Protein AF-A0A970KLW6-F1 (afdb_monomer)

Structure (mmCIF, N/CA/C/O backbone):
data_AF-A0A970KLW6-F1
#
_entry.id   AF-A0A970KLW6-F1
#
loop_
_atom_site.group_PDB
_atom_site.id
_atom_site.type_symbol
_atom_site.label_atom_id
_atom_site.label_alt_id
_atom_site.label_comp_id
_atom_site.label_asym_id
_atom_site.label_entity_id
_atom_site.label_seq_id
_atom_site.pdbx_PDB_ins_code
_atom_site.Cartn_x
_atom_site.Cartn_y
_atom_site.Cartn_z
_atom_site.occupancy
_atom_site.B_iso_or_equiv
_atom_site.auth_seq_id
_atom_site.auth_comp_id
_atom_site.auth_asym_id
_atom_site.auth_atom_id
_atom_site.pdbx_PDB_model_num
ATOM 1 N N . MET A 1 1 ? 11.068 26.948 38.729 1.00 39.12 1 MET A N 1
ATOM 2 C CA . MET A 1 1 ? 10.027 26.346 37.867 1.00 39.12 1 MET A CA 1
ATOM 3 C C . MET A 1 1 ? 8.952 25.752 38.774 1.00 39.12 1 MET A C 1
ATOM 5 O O . MET A 1 1 ? 9.275 24.880 39.567 1.00 39.12 1 MET A O 1
ATOM 9 N N . LYS A 1 2 ? 7.725 26.293 38.774 1.00 30.19 2 LYS A N 1
ATOM 10 C CA . LYS A 1 2 ? 6.614 25.769 39.594 1.00 30.19 2 LYS A CA 1
ATOM 11 C C . LYS A 1 2 ? 5.885 24.693 38.791 1.00 30.19 2 LYS A C 1
ATOM 13 O O . LYS A 1 2 ? 5.306 25.002 37.756 1.00 30.19 2 LYS A O 1
ATOM 18 N N . VAL A 1 3 ? 5.937 23.448 39.256 1.00 40.59 3 VAL A N 1
ATOM 19 C CA . VAL A 1 3 ? 5.209 22.326 38.651 1.00 40.59 3 VAL A CA 1
ATOM 20 C C . VAL A 1 3 ? 3.798 22.309 39.236 1.00 40.59 3 VAL A C 1
ATOM 22 O O . VAL A 1 3 ? 3.622 22.078 40.430 1.00 40.59 3 VAL A O 1
ATOM 25 N N . ASN A 1 4 ? 2.793 22.589 38.406 1.00 41.41 4 ASN A N 1
ATOM 26 C CA . ASN A 1 4 ? 1.387 22.518 38.797 1.00 41.41 4 ASN A CA 1
ATOM 27 C C . ASN A 1 4 ? 0.816 21.144 38.424 1.00 41.41 4 ASN A C 1
ATOM 29 O O . ASN A 1 4 ? 1.015 20.668 37.309 1.00 41.41 4 ASN A O 1
ATOM 33 N N . LYS A 1 5 ? 0.077 20.512 39.343 1.00 37.44 5 LYS A N 1
ATOM 34 C CA . LYS A 1 5 ? -0.639 19.256 39.074 1.00 37.44 5 LYS A CA 1
ATOM 35 C C . LYS A 1 5 ? -1.794 19.524 38.103 1.00 37.44 5 LYS A C 1
ATOM 37 O O . LYS A 1 5 ? -2.734 20.235 38.460 1.00 37.44 5 LYS A O 1
ATOM 42 N N . VAL A 1 6 ? -1.735 18.941 36.905 1.00 42.91 6 VAL A N 1
ATOM 43 C CA . VAL A 1 6 ? -2.817 19.000 35.911 1.00 42.91 6 VAL A CA 1
ATOM 44 C C . VAL A 1 6 ? -4.038 18.269 36.477 1.00 42.91 6 VAL A C 1
ATOM 46 O O . VAL A 1 6 ? -4.015 17.060 36.697 1.00 42.91 6 VAL A O 1
ATOM 49 N N . ARG A 1 7 ? -5.106 19.017 36.774 1.00 46.06 7 ARG A N 1
ATOM 50 C CA . ARG A 1 7 ? -6.397 18.479 37.218 1.00 46.06 7 ARG A CA 1
ATOM 51 C C . ARG A 1 7 ? -7.245 18.262 35.962 1.00 46.06 7 ARG A C 1
ATOM 53 O O . ARG A 1 7 ? -7.740 19.235 35.415 1.00 46.06 7 ARG A O 1
ATOM 60 N N . LYS A 1 8 ? -7.377 17.004 35.524 1.00 41.00 8 LYS A N 1
ATOM 61 C CA . LYS A 1 8 ? -7.964 16.549 34.242 1.00 41.00 8 LYS A CA 1
ATOM 62 C C . LYS A 1 8 ? -7.123 16.885 33.005 1.00 41.00 8 LYS A C 1
ATOM 64 O O . LYS A 1 8 ? -7.269 17.932 32.388 1.00 41.00 8 LYS A O 1
ATOM 69 N N . TYR A 1 9 ? -6.284 15.927 32.626 1.00 39.66 9 TYR A N 1
ATOM 70 C CA . TYR A 1 9 ? -5.800 15.790 31.257 1.00 39.66 9 TYR A CA 1
ATOM 71 C C . TYR A 1 9 ? -6.911 15.103 30.453 1.00 39.66 9 TYR A C 1
ATOM 73 O O . TYR A 1 9 ? -7.338 14.012 30.830 1.00 39.66 9 TYR A O 1
ATOM 81 N N . GLN A 1 10 ? -7.435 15.760 29.418 1.00 35.06 10 GLN A N 1
ATOM 82 C CA . GLN A 1 10 ? -8.149 15.046 28.363 1.00 35.06 10 GLN A CA 1
ATOM 83 C C . GLN A 1 10 ? -7.074 14.586 27.376 1.00 35.06 10 GLN A C 1
ATOM 85 O O . GLN A 1 10 ? -6.477 15.452 26.733 1.00 35.06 10 GLN A O 1
ATOM 90 N N . PRO A 1 11 ? -6.741 13.284 27.324 1.00 33.47 11 PRO A N 1
ATOM 91 C CA . PRO A 1 11 ? -5.801 12.784 26.335 1.00 33.47 11 PRO A CA 1
ATOM 92 C C . PRO A 1 11 ? -6.364 13.073 24.945 1.00 33.47 11 PRO A C 1
ATOM 94 O O . PRO A 1 11 ? -7.511 12.754 24.646 1.00 33.47 11 PRO A O 1
ATOM 97 N N . GLY A 1 12 ? -5.568 13.755 24.138 1.00 39.34 12 GLY A N 1
ATOM 98 C CA . GLY A 1 12 ? -5.877 14.121 22.768 1.00 39.34 12 GLY A CA 1
ATOM 99 C C . GLY A 1 12 ? -4.586 14.572 22.108 1.00 39.34 12 GLY A C 1
ATOM 100 O O . GLY A 1 12 ? -3.753 15.214 22.760 1.00 39.34 12 GLY A O 1
ATOM 101 N N . TYR A 1 13 ? -4.392 14.186 20.850 1.00 45.09 13 TYR A N 1
ATOM 102 C CA . TYR A 1 13 ? -3.143 14.479 20.164 1.00 45.09 13 TYR A CA 1
ATOM 103 C C . TYR A 1 13 ? -2.962 15.975 19.896 1.00 45.09 13 TYR A C 1
ATOM 105 O O . TYR A 1 13 ? -3.949 16.710 19.756 1.00 45.09 13 TYR A O 1
ATOM 113 N N . PRO A 1 14 ? -1.700 16.444 19.851 1.00 44.47 14 PRO A N 1
ATOM 114 C CA .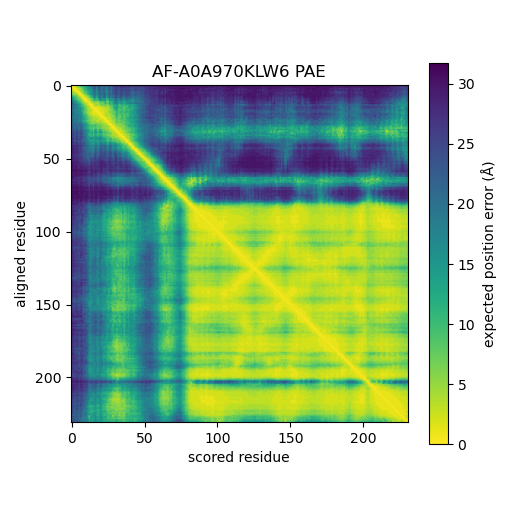 PRO A 1 14 ? -1.385 17.818 19.496 1.00 44.47 14 PRO A CA 1
ATOM 115 C C . PRO A 1 14 ? -2.015 18.137 18.139 1.00 44.47 14 PRO A C 1
ATOM 117 O O . PRO A 1 14 ? -1.864 17.382 17.179 1.00 44.47 14 PRO A O 1
ATOM 120 N N . LYS A 1 15 ? -2.740 19.253 18.039 1.00 48.69 15 LYS A N 1
ATOM 121 C CA . LYS A 1 15 ? -3.297 19.686 16.751 1.00 48.69 15 LYS A CA 1
ATOM 122 C C . LYS A 1 15 ? -2.139 20.027 15.812 1.00 48.69 15 LYS A C 1
ATOM 124 O O . LYS A 1 15 ? -1.062 20.374 16.284 1.00 48.69 15 LYS A O 1
ATOM 129 N N . LYS A 1 16 ? -2.367 20.076 14.493 1.00 45.88 16 LYS A N 1
ATOM 130 C CA . LYS A 1 16 ? -1.370 20.522 13.487 1.00 45.88 16 LYS A CA 1
ATOM 131 C C . LYS A 1 16 ? -0.531 21.729 13.942 1.00 45.88 16 LYS A C 1
ATOM 133 O O . LYS A 1 16 ? 0.686 21.750 13.792 1.00 45.88 16 LYS A O 1
ATOM 138 N N . LYS A 1 17 ? -1.182 22.723 14.559 1.00 47.44 17 LYS A N 1
ATOM 139 C CA . LYS A 1 17 ? -0.536 23.922 15.116 1.00 47.44 17 LYS A CA 1
ATOM 140 C C . LYS A 1 17 ? 0.417 23.619 16.284 1.00 47.44 17 LYS A C 1
ATOM 142 O O . LYS A 1 17 ? 1.458 24.252 16.392 1.00 47.44 17 LYS A O 1
ATOM 147 N N . ASP A 1 18 ? 0.073 22.673 17.147 1.00 49.91 18 ASP A N 1
ATOM 148 C CA . ASP A 1 18 ? 0.872 22.262 18.303 1.00 49.91 18 ASP A CA 1
ATOM 149 C C . ASP A 1 18 ? 2.078 21.412 17.873 1.00 49.91 18 ASP A C 1
ATOM 151 O O . ASP A 1 18 ? 3.170 21.591 18.412 1.00 49.91 18 ASP A O 1
ATOM 155 N N . THR A 1 19 ? 1.911 20.571 16.847 1.00 54.06 19 THR A N 1
ATOM 156 C CA . THR A 1 19 ? 2.978 19.763 16.232 1.00 54.06 19 THR A CA 1
ATOM 157 C C . THR A 1 19 ? 3.998 20.630 15.492 1.00 54.06 19 THR A C 1
ATOM 159 O O . THR A 1 19 ? 5.200 20.464 15.686 1.00 54.06 19 THR A O 1
ATOM 162 N N . LEU A 1 20 ? 3.536 21.622 14.717 1.00 49.75 20 LEU A N 1
ATOM 163 C CA . LEU A 1 20 ? 4.407 22.606 14.056 1.00 49.75 20 LEU A CA 1
ATOM 164 C C . LEU A 1 20 ? 5.210 23.441 15.066 1.00 49.75 20 LEU A C 1
ATOM 166 O O . LEU A 1 20 ? 6.361 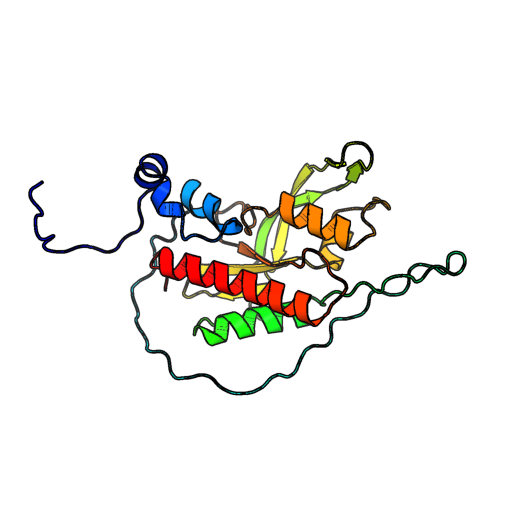23.785 14.812 1.00 49.75 20 LEU A O 1
ATOM 170 N N . ASN A 1 21 ? 4.619 23.742 16.225 1.00 47.62 21 ASN A N 1
ATOM 171 C CA . ASN A 1 21 ? 5.279 24.499 17.289 1.00 47.62 21 ASN A CA 1
ATOM 172 C C . ASN A 1 21 ? 6.199 23.637 18.173 1.00 47.62 21 ASN A C 1
ATOM 174 O O . ASN A 1 21 ? 7.045 24.189 18.874 1.00 47.62 21 ASN A O 1
ATOM 178 N N . ASN A 1 22 ? 6.049 22.307 18.164 1.00 54.03 22 ASN A N 1
ATOM 179 C CA . ASN A 1 22 ? 6.873 21.373 18.934 1.00 54.03 22 ASN A CA 1
ATOM 180 C C . ASN A 1 22 ? 7.183 20.094 18.127 1.00 54.03 22 ASN A C 1
ATOM 182 O O . ASN A 1 22 ? 6.613 19.035 18.400 1.00 54.03 22 ASN A O 1
ATOM 186 N N . PRO A 1 23 ? 8.166 20.143 17.207 1.00 56.12 23 PRO A N 1
ATOM 187 C CA . PRO A 1 23 ? 8.533 19.010 16.345 1.00 56.12 23 PRO A CA 1
ATOM 188 C C . PRO A 1 23 ? 8.973 17.754 17.113 1.00 56.12 23 PRO A C 1
ATOM 190 O O . PRO A 1 23 ? 8.903 16.638 16.608 1.00 56.12 23 PRO A O 1
ATOM 193 N N . ASN A 1 24 ? 9.407 17.922 18.368 1.00 56.69 24 ASN A N 1
ATOM 194 C CA . ASN A 1 24 ? 9.776 16.819 19.256 1.00 56.69 24 ASN A CA 1
ATOM 195 C C . ASN A 1 24 ? 8.611 15.862 19.564 1.00 56.69 24 ASN A C 1
ATOM 197 O O . ASN A 1 24 ? 8.872 14.738 19.982 1.00 56.69 24 ASN A O 1
ATOM 201 N N . LEU A 1 25 ? 7.359 16.283 19.351 1.00 56.75 25 LEU A N 1
ATOM 202 C CA . LEU A 1 25 ? 6.164 15.453 19.540 1.00 56.75 25 LEU A CA 1
ATOM 203 C C . LEU A 1 25 ? 6.070 14.310 18.516 1.00 56.75 25 LEU A C 1
ATOM 205 O O . LEU A 1 25 ? 5.380 13.334 18.774 1.00 56.75 25 LEU A O 1
ATOM 209 N N . LEU A 1 26 ? 6.802 14.396 17.398 1.00 55.25 26 LEU A N 1
ATOM 210 C CA . LEU A 1 26 ? 6.828 13.375 16.344 1.00 55.25 26 LEU A CA 1
ATOM 211 C C . LEU A 1 26 ? 8.009 12.394 16.461 1.00 55.25 26 LEU A C 1
ATOM 213 O O . LEU A 1 26 ? 8.206 11.556 15.583 1.00 55.25 26 LEU A O 1
ATOM 217 N N . LYS A 1 27 ? 8.843 12.503 17.506 1.00 57.19 27 LYS A N 1
ATOM 218 C CA . LYS A 1 27 ? 10.093 11.725 17.610 1.00 57.19 27 LYS A CA 1
ATOM 219 C C . LYS A 1 27 ? 9.891 10.226 17.820 1.00 57.19 27 LYS A C 1
ATOM 221 O O . LYS A 1 27 ? 10.783 9.471 17.454 1.00 57.19 27 LYS A O 1
ATOM 226 N N . SER A 1 28 ? 8.767 9.813 18.401 1.00 54.56 28 SER A N 1
ATOM 227 C CA . SER A 1 28 ? 8.423 8.398 18.586 1.00 54.56 28 SER A CA 1
ATOM 228 C C . SER A 1 28 ? 7.598 7.814 17.437 1.00 54.56 28 SER A C 1
ATOM 230 O O . SER A 1 28 ? 7.345 6.617 17.455 1.00 54.56 28 SER A O 1
ATOM 232 N N . MET A 1 29 ? 7.193 8.635 16.457 1.00 59.59 29 MET A N 1
ATOM 233 C CA . MET A 1 29 ? 6.342 8.184 15.354 1.00 59.59 29 MET A CA 1
ATOM 234 C C . MET A 1 29 ? 7.183 7.456 14.296 1.00 59.59 29 MET A C 1
ATOM 236 O O . MET A 1 29 ? 8.281 7.942 13.966 1.00 59.59 29 MET A O 1
ATOM 240 N N . PRO A 1 30 ? 6.661 6.376 13.692 1.00 57.97 30 PRO A N 1
ATOM 241 C CA . PRO A 1 30 ? 7.258 5.785 12.501 1.00 57.97 30 PRO A CA 1
ATOM 242 C C . PRO A 1 30 ? 7.377 6.825 11.382 1.00 57.97 30 PRO A C 1
ATOM 244 O O . PRO A 1 30 ? 6.506 7.679 11.226 1.00 57.97 30 PRO A O 1
ATOM 247 N N . GLY A 1 31 ? 8.487 6.799 10.638 1.00 63.09 31 GLY A N 1
ATOM 248 C CA . GLY A 1 31 ? 8.811 7.818 9.630 1.00 63.09 31 GLY A CA 1
ATOM 249 C C . GLY A 1 31 ? 7.702 8.013 8.599 1.00 63.09 31 GLY A C 1
ATOM 250 O O . GLY A 1 31 ? 7.269 9.146 8.394 1.00 63.09 31 GLY A O 1
ATOM 251 N N . ARG A 1 32 ? 7.206 6.892 8.068 1.00 68.62 32 ARG A N 1
ATOM 252 C CA . ARG A 1 32 ? 6.180 6.785 7.025 1.00 68.62 32 ARG A CA 1
ATOM 253 C C . ARG A 1 32 ? 4.862 7.486 7.370 1.00 68.62 32 ARG A C 1
ATOM 255 O O . ARG A 1 32 ? 4.232 8.102 6.531 1.00 68.62 32 ARG A O 1
ATOM 262 N N . TRP A 1 33 ? 4.465 7.484 8.641 1.00 63.31 33 TRP A N 1
ATOM 263 C CA . TRP A 1 33 ? 3.146 7.980 9.059 1.00 63.31 33 TRP A CA 1
ATOM 264 C C . TRP A 1 33 ? 3.153 9.417 9.602 1.00 63.31 33 TRP A C 1
ATOM 266 O O . TRP A 1 33 ? 2.136 9.926 10.080 1.00 63.31 33 TRP A O 1
ATOM 276 N N . LYS A 1 34 ? 4.297 10.111 9.561 1.00 63.50 34 LYS A N 1
ATOM 277 C CA . LYS A 1 34 ? 4.431 11.459 10.146 1.00 63.50 34 LYS A CA 1
ATOM 278 C C . LYS A 1 34 ? 3.609 12.512 9.415 1.00 63.50 34 LYS A C 1
ATOM 280 O O . LYS A 1 34 ? 3.062 13.407 10.062 1.00 63.50 34 LYS A O 1
ATOM 285 N N . ASN A 1 35 ? 3.513 12.417 8.095 1.00 58.31 35 ASN A N 1
ATOM 286 C CA . ASN A 1 35 ? 2.861 13.431 7.271 1.00 58.31 35 ASN A CA 1
ATOM 287 C C . ASN A 1 35 ? 1.329 13.389 7.380 1.00 58.31 35 ASN A C 1
ATOM 289 O O . ASN A 1 35 ? 0.707 14.452 7.367 1.00 58.31 35 ASN A O 1
ATOM 293 N N . LEU A 1 36 ? 0.729 12.224 7.659 1.00 58.00 36 LEU A N 1
ATOM 294 C CA . LEU A 1 36 ? -0.700 12.076 7.989 1.00 58.00 36 LEU A CA 1
ATOM 295 C C . LEU A 1 36 ? -1.146 12.954 9.169 1.00 58.00 36 LEU A C 1
ATOM 297 O O . LEU A 1 36 ? -2.227 13.541 9.173 1.00 58.00 36 LEU A O 1
ATOM 301 N N . LEU A 1 37 ? -0.288 13.099 10.177 1.00 54.44 37 LEU A N 1
ATOM 302 C CA . LEU A 1 37 ? -0.558 13.950 11.338 1.00 54.44 37 LEU A CA 1
ATOM 303 C C . LEU A 1 37 ? -0.383 15.444 11.023 1.00 54.44 37 LEU A C 1
ATOM 305 O O . LEU A 1 37 ? -1.028 16.302 11.635 1.00 54.44 37 LEU A O 1
ATOM 309 N N . VAL A 1 38 ? 0.497 15.773 10.075 1.00 50.59 38 VAL A N 1
ATOM 310 C CA . VAL A 1 38 ? 0.794 17.151 9.651 1.00 50.59 38 VAL A CA 1
ATOM 311 C C . VAL A 1 38 ? -0.241 17.663 8.642 1.00 50.59 38 VAL A C 1
ATOM 313 O O . VAL A 1 38 ? -0.572 18.858 8.647 1.00 50.59 38 VAL A O 1
ATOM 316 N N . 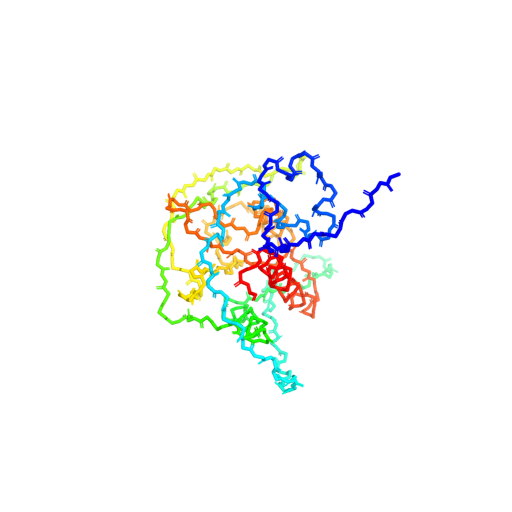SER A 1 39 ? -0.802 16.791 7.803 1.00 49.00 39 SER A N 1
ATOM 317 C CA . SER A 1 39 ? -1.876 17.120 6.859 1.00 49.00 39 SER A CA 1
ATOM 318 C C . SER A 1 39 ? -3.182 17.446 7.591 1.00 49.00 39 SER A C 1
ATOM 320 O O . SER A 1 39 ? -3.906 18.350 7.169 1.00 49.00 39 SER A O 1
ATOM 322 N N . GLY A 1 40 ? -3.396 16.867 8.778 1.00 47.38 40 GLY A N 1
ATOM 323 C CA . GLY A 1 40 ? -4.561 17.136 9.615 1.00 47.38 40 GLY A CA 1
ATOM 324 C C . GLY A 1 40 ? -5.800 16.374 9.160 1.00 47.38 40 GLY A C 1
ATOM 325 O O . GLY A 1 40 ? -6.902 16.825 9.465 1.00 47.38 40 GLY A O 1
ATOM 326 N N . SER A 1 41 ? -5.640 15.251 8.450 1.00 47.75 41 SER A N 1
ATOM 327 C CA . SER A 1 41 ? -6.701 14.262 8.242 1.00 47.75 41 SER A CA 1
ATOM 328 C C . SER A 1 41 ? -7.128 13.729 9.609 1.00 47.75 41 SER A C 1
ATOM 330 O O . SER A 1 41 ? -6.415 13.032 10.324 1.00 47.75 41 SER A O 1
ATOM 332 N N . VAL A 1 42 ? -8.286 14.206 10.034 1.00 47.59 42 VAL A N 1
ATOM 333 C CA . VAL A 1 42 ? -8.777 14.108 11.396 1.00 47.59 42 VAL A CA 1
ATOM 334 C C . VAL A 1 42 ? -9.314 12.694 11.668 1.00 47.59 42 VAL A C 1
ATOM 336 O O . VAL A 1 42 ? -10.461 12.417 11.340 1.00 47.59 42 VAL A O 1
ATOM 339 N N . LEU A 1 43 ? -8.580 11.836 12.386 1.00 46.91 43 LEU A N 1
ATOM 340 C CA . LEU A 1 43 ? -9.165 10.650 13.045 1.00 46.91 43 LEU A CA 1
ATOM 341 C C . LEU A 1 43 ? -9.998 11.016 14.304 1.00 46.91 43 LEU A C 1
ATOM 343 O O . LEU A 1 43 ? -10.139 10.224 15.230 1.00 46.91 43 LEU A O 1
ATOM 347 N N . SER A 1 44 ? -10.581 12.223 14.395 1.00 34.97 44 SER A N 1
ATOM 348 C CA . SER A 1 44 ? -11.315 12.693 15.598 1.00 34.97 44 SER A CA 1
ATOM 349 C C . SER A 1 44 ? -12.721 12.107 15.757 1.00 34.97 44 SER A C 1
ATOM 351 O O . SER A 1 44 ? -13.619 12.795 16.241 1.00 34.97 44 SER A O 1
ATOM 353 N N . SER A 1 45 ? -12.952 10.851 15.385 1.00 33.53 45 SER A N 1
ATOM 354 C CA . SER A 1 45 ? -14.272 10.244 15.588 1.00 33.53 45 SER A CA 1
ATOM 355 C C . SER A 1 45 ? -14.247 8.792 16.048 1.00 33.53 45 SER A C 1
ATOM 357 O O . SER A 1 45 ? -15.066 8.002 15.596 1.00 33.53 45 SER A O 1
ATOM 359 N N . VAL A 1 46 ? -13.387 8.441 17.014 1.00 37.53 46 VAL A N 1
ATOM 360 C CA . VAL A 1 46 ? -13.506 7.134 17.680 1.00 37.53 46 VAL A CA 1
ATOM 361 C C . VAL A 1 46 ? -13.864 7.262 19.158 1.00 37.53 46 VAL A C 1
ATOM 363 O O . VAL A 1 46 ? -13.191 7.896 19.968 1.00 37.53 46 VAL A O 1
ATOM 366 N N . ILE A 1 47 ? -15.018 6.679 19.480 1.00 35.16 47 ILE A N 1
ATOM 367 C CA . ILE A 1 47 ? -15.549 6.510 20.828 1.00 35.16 47 ILE A CA 1
ATOM 368 C C . ILE A 1 47 ? -14.722 5.417 21.512 1.00 35.16 47 ILE A C 1
ATOM 370 O O . ILE A 1 47 ? -14.715 4.271 21.064 1.00 35.16 47 ILE A O 1
ATOM 374 N N . LEU A 1 48 ? -14.074 5.772 22.626 1.00 34.19 48 LEU A N 1
ATOM 375 C CA . LEU A 1 48 ? -13.328 4.865 23.501 1.00 34.19 48 LEU A CA 1
ATOM 376 C C . LEU A 1 48 ? -14.192 3.659 23.901 1.00 34.19 48 LEU A C 1
ATOM 378 O O . LEU A 1 48 ? -15.022 3.743 24.807 1.00 34.19 48 LEU A O 1
ATOM 382 N N . THR A 1 49 ? -13.975 2.518 23.253 1.00 33.69 49 THR A N 1
ATOM 383 C CA . THR A 1 49 ? -14.431 1.216 23.750 1.00 33.69 49 THR A CA 1
ATOM 384 C C . THR A 1 49 ? -13.205 0.362 24.009 1.00 33.69 49 THR A C 1
ATOM 386 O O . THR A 1 49 ? -12.767 -0.411 23.165 1.00 33.69 49 THR A O 1
ATOM 389 N N . SER A 1 50 ? -12.659 0.535 25.214 1.00 34.00 50 SER A N 1
ATOM 390 C CA . SER A 1 50 ? -11.713 -0.395 25.821 1.00 34.00 50 SER A CA 1
ATOM 391 C C . SER A 1 50 ? -12.357 -1.779 25.885 1.00 34.00 50 SER A C 1
ATOM 393 O O . SER A 1 50 ? -13.380 -1.959 26.547 1.00 34.00 50 SER A O 1
ATOM 395 N N . CYS A 1 51 ? -11.775 -2.752 25.194 1.00 34.03 51 CYS A N 1
ATOM 396 C CA . CYS A 1 51 ? -12.008 -4.170 25.439 1.00 34.03 51 CYS A CA 1
ATOM 397 C C . CYS A 1 51 ? -10.646 -4.860 25.496 1.00 34.03 51 CYS A C 1
ATOM 399 O O . CYS A 1 51 ? -9.785 -4.628 24.655 1.00 34.03 51 CYS A O 1
ATOM 401 N N . GLY A 1 52 ? -10.449 -5.607 26.581 1.00 29.06 52 GLY A N 1
ATOM 402 C CA . GLY A 1 52 ? -9.169 -6.144 27.016 1.00 29.06 52 GLY A CA 1
ATOM 403 C C . GLY A 1 52 ? -8.578 -7.193 26.081 1.00 29.06 52 GLY A C 1
ATOM 404 O O . GLY A 1 52 ? -9.283 -8.015 25.502 1.00 29.06 52 GLY A O 1
ATOM 405 N N . VAL A 1 53 ? -7.252 -7.165 26.008 1.00 28.70 53 VAL A N 1
ATOM 406 C CA . VAL A 1 53 ? -6.411 -8.139 25.316 1.00 28.70 53 VAL A CA 1
ATOM 407 C C . VAL A 1 53 ? -6.419 -9.455 26.096 1.00 28.70 53 VAL A C 1
ATOM 409 O O . VAL A 1 53 ? -6.171 -9.466 27.304 1.00 28.70 53 VAL A O 1
ATOM 412 N N . SER A 1 54 ? -6.678 -10.563 25.403 1.00 28.06 54 SER A N 1
ATOM 413 C CA . SER A 1 54 ? -6.351 -11.913 25.870 1.00 28.06 54 SER A CA 1
ATOM 414 C C . SER A 1 54 ? -5.208 -12.464 25.013 1.00 28.06 54 SER A C 1
ATOM 416 O O . SER A 1 54 ? -5.194 -12.270 23.805 1.00 28.06 54 SER A O 1
ATOM 418 N N . SER A 1 55 ? -4.243 -13.075 25.701 1.00 29.08 55 SER A N 1
ATOM 419 C CA . SER A 1 55 ? -2.900 -13.517 25.289 1.00 29.08 55 SER A CA 1
ATOM 420 C C . SER A 1 55 ? -2.787 -14.307 23.967 1.00 29.08 55 SER A C 1
ATOM 422 O O . SER A 1 55 ? -3.701 -15.064 23.646 1.00 29.08 55 SER A O 1
ATOM 424 N N . PRO A 1 56 ? -1.622 -14.217 23.283 1.00 52.53 56 PRO A N 1
ATOM 425 C CA . PRO A 1 56 ? -1.337 -14.845 21.989 1.00 52.53 56 PRO A CA 1
ATOM 426 C C . PRO A 1 56 ? -0.880 -16.301 22.111 1.00 52.53 56 PRO A C 1
ATOM 428 O O . PRO A 1 56 ? -0.095 -16.600 23.004 1.00 52.53 56 PRO A O 1
ATOM 431 N N . GLN A 1 57 ? -1.296 -17.160 21.177 1.00 34.31 57 GLN A N 1
ATOM 432 C CA . GLN A 1 57 ? -0.501 -18.238 20.566 1.00 34.31 57 GLN A CA 1
ATOM 433 C C . GLN A 1 57 ? -1.354 -19.024 19.552 1.00 34.31 57 GLN A C 1
ATOM 435 O O . GLN A 1 57 ? -2.556 -19.162 19.757 1.00 34.31 57 GLN A O 1
ATOM 440 N N . ASP A 1 58 ? -0.658 -19.566 18.540 1.00 27.45 58 ASP A N 1
ATOM 441 C CA . ASP A 1 58 ? -1.077 -20.467 17.444 1.00 27.45 58 ASP A CA 1
ATOM 442 C C . ASP A 1 58 ? -1.444 -19.745 16.129 1.00 27.45 58 ASP A C 1
ATOM 444 O O . ASP A 1 58 ? -2.297 -18.876 16.132 1.00 27.45 58 ASP A O 1
ATOM 448 N N . LEU A 1 59 ? -0.885 -20.031 14.945 1.00 31.62 59 LEU A N 1
ATOM 449 C CA . LEU A 1 59 ? 0.015 -21.087 14.470 1.00 31.62 59 LEU A CA 1
ATOM 450 C C . LEU A 1 59 ? 0.592 -20.630 13.115 1.00 31.62 59 LEU A C 1
ATOM 452 O O . LEU A 1 59 ? -0.147 -20.330 12.184 1.00 31.62 59 LEU A O 1
ATOM 456 N N . LEU A 1 60 ? 1.920 -20.618 13.015 1.00 35.47 60 LEU A N 1
ATOM 457 C CA . LEU A 1 60 ? 2.689 -20.211 11.843 1.00 35.47 60 LEU A CA 1
ATOM 458 C C . LEU A 1 60 ? 2.509 -21.207 10.679 1.00 35.47 60 LEU A C 1
ATOM 460 O O . LEU A 1 60 ? 3.289 -22.151 10.539 1.00 35.47 60 LEU A O 1
ATOM 464 N N . ASN A 1 61 ? 1.521 -20.985 9.817 1.00 35.31 61 ASN A N 1
ATOM 465 C CA . ASN A 1 61 ? 1.619 -21.423 8.428 1.00 35.31 61 ASN A CA 1
ATOM 466 C C . ASN A 1 61 ? 2.374 -20.321 7.684 1.00 35.31 61 ASN A C 1
ATOM 468 O O . ASN A 1 61 ? 1.770 -19.343 7.265 1.00 35.31 61 ASN A O 1
ATOM 472 N N . LYS A 1 62 ? 3.701 -20.447 7.559 1.00 48.16 62 LYS A N 1
ATOM 473 C CA . LYS A 1 62 ? 4.465 -19.535 6.697 1.00 48.16 62 LYS A CA 1
ATOM 474 C C . LYS A 1 62 ? 3.920 -19.651 5.278 1.00 48.16 62 LYS A C 1
ATOM 476 O O . LYS A 1 62 ? 4.075 -20.707 4.660 1.00 48.16 62 LYS A O 1
ATOM 481 N N . LEU A 1 63 ? 3.309 -18.582 4.780 1.00 54.19 63 LEU A N 1
ATOM 482 C CA . LEU A 1 63 ? 3.065 -18.429 3.354 1.00 54.19 63 LEU A CA 1
ATOM 483 C C . LEU A 1 63 ? 4.431 -18.398 2.665 1.00 54.19 63 LEU A C 1
ATOM 485 O O . LEU A 1 63 ? 5.358 -17.721 3.114 1.00 54.19 63 LEU A O 1
ATOM 489 N N . ILE A 1 64 ? 4.594 -19.221 1.632 1.00 61.25 64 ILE A N 1
ATOM 490 C CA . ILE A 1 64 ? 5.807 -19.223 0.818 1.00 61.25 64 ILE A CA 1
ATOM 491 C C . ILE A 1 64 ? 5.496 -18.295 -0.359 1.00 61.25 64 ILE A C 1
ATOM 493 O O . ILE A 1 64 ? 4.754 -18.738 -1.232 1.00 61.25 64 ILE A O 1
ATOM 497 N N . PRO A 1 65 ? 6.026 -17.055 -0.392 1.00 61.41 65 PRO A N 1
ATOM 498 C CA . PRO A 1 65 ? 5.755 -16.113 -1.470 1.00 61.41 65 PRO A CA 1
ATOM 499 C C . PRO A 1 65 ? 6.085 -16.723 -2.825 1.00 61.41 65 PRO A C 1
ATOM 501 O O . PRO A 1 65 ? 7.025 -17.520 -2.977 1.00 61.41 65 PRO A O 1
ATOM 504 N N . THR A 1 66 ? 5.317 -16.312 -3.823 1.00 61.25 66 THR A N 1
ATOM 505 C CA . THR A 1 66 ? 5.451 -16.822 -5.176 1.00 61.25 66 THR A CA 1
ATOM 506 C C . THR A 1 66 ? 6.781 -16.348 -5.779 1.00 61.25 66 THR A C 1
ATOM 508 O O . THR A 1 66 ? 7.108 -15.159 -5.751 1.00 61.25 66 THR A O 1
ATOM 511 N N . PRO A 1 67 ? 7.602 -17.255 -6.337 1.00 59.62 67 PRO A N 1
ATOM 512 C CA . PRO A 1 67 ? 8.814 -16.850 -7.029 1.00 59.62 67 PRO A CA 1
ATOM 513 C C . PRO A 1 67 ? 8.484 -16.133 -8.341 1.00 59.62 67 PRO A C 1
ATOM 515 O O . PRO A 1 67 ? 7.648 -16.600 -9.122 1.00 59.62 67 PRO A O 1
ATOM 518 N N . THR A 1 68 ? 9.207 -15.058 -8.655 1.00 57.41 68 THR A N 1
ATOM 519 C CA . THR A 1 68 ? 9.099 -14.404 -9.965 1.00 57.41 68 THR A CA 1
ATOM 520 C C . THR A 1 68 ? 9.580 -15.373 -11.055 1.00 57.41 68 THR A C 1
ATOM 522 O O . THR A 1 68 ? 10.663 -15.958 -10.919 1.00 57.41 68 THR A O 1
ATOM 525 N N . PRO A 1 69 ? 8.810 -15.604 -12.142 1.00 55.75 69 PRO A N 1
ATOM 526 C CA . PRO A 1 69 ? 9.249 -16.492 -13.212 1.00 55.75 69 PRO A CA 1
ATOM 527 C C . PRO A 1 69 ? 10.583 -15.992 -13.793 1.00 55.75 69 PRO A C 1
ATOM 529 O O . PRO A 1 69 ? 10.730 -14.788 -14.021 1.00 55.75 69 PRO A O 1
ATOM 532 N N . PRO A 1 70 ? 11.564 -16.880 -14.051 1.00 51.25 70 PRO A N 1
ATOM 533 C CA . PRO A 1 70 ? 12.888 -16.470 -14.500 1.00 51.25 70 PRO A CA 1
ATOM 534 C C . PRO A 1 70 ? 12.798 -15.763 -15.855 1.00 51.25 70 PRO A C 1
ATOM 536 O O . PRO A 1 70 ? 12.535 -16.382 -16.889 1.00 51.25 70 PRO A O 1
ATOM 539 N N . ARG A 1 71 ? 13.044 -14.450 -15.864 1.00 50.22 71 ARG A N 1
ATOM 540 C CA . ARG A 1 71 ? 13.080 -13.638 -17.085 1.00 50.22 71 ARG A CA 1
ATOM 541 C C . ARG A 1 71 ? 14.473 -13.706 -17.720 1.00 50.22 71 ARG A C 1
ATOM 543 O O . ARG A 1 71 ? 15.249 -12.761 -17.675 1.00 50.22 71 ARG A O 1
ATOM 550 N N . GLY A 1 72 ? 14.768 -14.851 -18.337 1.00 46.41 72 GLY A N 1
ATOM 551 C CA . GLY A 1 72 ? 15.883 -15.020 -19.275 1.00 46.41 72 GLY A CA 1
ATOM 552 C C . GLY A 1 72 ? 17.174 -15.619 -18.702 1.00 46.41 72 GLY A C 1
ATOM 553 O O . GLY A 1 72 ? 17.598 -15.338 -17.588 1.00 46.41 72 GLY A O 1
ATOM 554 N N . PHE A 1 73 ? 17.820 -16.456 -19.520 1.00 38.41 73 PHE A N 1
ATOM 555 C CA . PHE A 1 73 ? 19.129 -17.060 -19.272 1.00 38.41 73 PHE A CA 1
ATOM 556 C C . PHE A 1 73 ? 20.198 -16.229 -19.998 1.00 38.41 73 PHE A C 1
ATOM 558 O O . PHE A 1 73 ? 20.399 -16.395 -21.200 1.00 38.41 73 PHE A O 1
ATOM 565 N N . PHE A 1 74 ? 20.881 -15.324 -19.294 1.00 41.56 74 PHE A N 1
ATOM 566 C CA . PHE A 1 74 ? 22.001 -14.563 -19.859 1.00 41.56 74 PHE A CA 1
ATOM 567 C C . PHE A 1 74 ? 23.342 -15.077 -19.316 1.00 41.56 74 PHE A C 1
ATOM 569 O O . PHE A 1 74 ? 23.721 -14.825 -18.176 1.00 41.56 74 PHE A O 1
ATOM 576 N N . GLY A 1 75 ? 24.081 -15.801 -20.161 1.00 42.25 75 GLY A N 1
ATOM 577 C CA . GLY A 1 75 ? 25.546 -15.888 -20.082 1.00 42.25 75 GLY A CA 1
ATOM 578 C C . GLY A 1 75 ? 26.178 -16.515 -18.831 1.00 42.25 75 GLY A C 1
ATOM 579 O O . GLY A 1 75 ? 27.348 -16.253 -18.579 1.00 42.25 75 GLY A O 1
ATOM 580 N N . GLY A 1 76 ? 25.460 -17.333 -18.054 1.00 45.66 76 GLY A N 1
ATOM 581 C CA . GLY A 1 76 ? 26.028 -17.995 -16.870 1.00 45.66 76 GLY A CA 1
ATOM 582 C C . GLY A 1 76 ? 26.106 -17.122 -15.610 1.00 45.66 76 GLY A C 1
ATOM 583 O O . GLY A 1 76 ? 26.820 -17.482 -14.676 1.00 45.66 76 GLY A O 1
ATOM 584 N N . MET A 1 77 ? 25.377 -16.001 -15.559 1.00 44.25 77 MET A N 1
ATOM 585 C CA . MET A 1 77 ? 25.157 -15.251 -14.318 1.00 44.25 77 MET A CA 1
ATOM 586 C C . MET A 1 77 ? 24.043 -15.884 -13.475 1.00 44.25 77 MET A C 1
ATOM 588 O O . MET A 1 77 ? 23.025 -16.333 -14.000 1.00 44.25 77 MET A O 1
ATOM 592 N N . ILE A 1 78 ? 24.242 -15.896 -12.154 1.00 45.00 78 ILE A N 1
ATOM 593 C CA . ILE A 1 78 ? 23.210 -16.242 -11.173 1.00 45.00 78 ILE A CA 1
ATOM 594 C C . ILE A 1 78 ? 22.129 -15.160 -11.263 1.00 45.00 78 ILE A C 1
ATOM 596 O O . ILE A 1 78 ? 22.357 -14.027 -10.843 1.00 45.00 78 ILE A O 1
ATOM 600 N N . VAL A 1 79 ? 20.972 -15.497 -11.834 1.00 53.09 79 VAL A N 1
ATOM 601 C CA . VAL A 1 79 ? 19.771 -14.663 -11.722 1.00 53.09 79 VAL A CA 1
ATOM 602 C C . VAL A 1 79 ? 19.329 -14.772 -10.270 1.00 53.09 79 VAL A C 1
ATOM 604 O O . VAL A 1 79 ? 18.984 -15.861 -9.811 1.00 53.09 79 VAL A O 1
ATOM 607 N N . ILE A 1 80 ? 19.425 -13.677 -9.521 1.00 54.88 80 ILE A N 1
ATOM 608 C CA . ILE A 1 80 ? 18.920 -13.646 -8.152 1.00 54.88 80 ILE A CA 1
ATOM 609 C C . ILE A 1 80 ? 17.400 -13.780 -8.261 1.00 54.88 80 ILE A C 1
ATOM 611 O O . ILE A 1 80 ? 16.762 -12.995 -8.957 1.00 54.88 80 ILE A O 1
ATOM 615 N N . GLN A 1 81 ? 16.838 -14.828 -7.662 1.00 63.84 81 GLN A N 1
ATOM 616 C CA . GLN A 1 81 ? 15.401 -15.063 -7.698 1.00 63.84 81 GLN A CA 1
ATOM 617 C C . GLN A 1 81 ? 14.717 -13.991 -6.847 1.00 63.84 81 GLN A C 1
ATOM 619 O O . GLN A 1 81 ? 14.972 -13.884 -5.647 1.00 63.84 81 GLN A O 1
ATOM 624 N N . GLU A 1 82 ? 13.914 -13.153 -7.492 1.00 70.12 82 GLU A N 1
ATOM 625 C CA . GLU A 1 82 ? 13.015 -12.226 -6.812 1.00 70.12 82 GLU A CA 1
ATOM 626 C C . GLU A 1 82 ? 11.757 -12.998 -6.368 1.00 70.12 82 GLU A C 1
ATOM 628 O O . GLU A 1 82 ? 11.401 -14.030 -6.952 1.00 70.12 82 GLU A O 1
ATOM 633 N N . TYR A 1 83 ? 11.131 -12.532 -5.291 1.00 75.25 83 TYR A N 1
ATOM 634 C CA . TYR A 1 83 ? 9.911 -13.099 -4.718 1.00 75.25 83 TYR A CA 1
ATOM 635 C C . TYR A 1 83 ? 8.873 -11.989 -4.575 1.00 75.25 83 TYR A C 1
ATOM 637 O O . TYR A 1 83 ? 9.237 -10.836 -4.343 1.00 75.25 83 TYR A O 1
ATOM 645 N N . TYR A 1 84 ? 7.600 -12.352 -4.685 1.00 78.19 84 TYR A N 1
ATOM 646 C CA . TYR A 1 84 ? 6.467 -11.455 -4.474 1.00 78.19 84 TYR A CA 1
ATOM 647 C C . TYR A 1 84 ? 5.327 -12.210 -3.785 1.00 78.19 84 TYR A C 1
ATOM 649 O O . TYR A 1 84 ? 5.247 -13.437 -3.871 1.00 78.19 84 TYR A O 1
ATOM 657 N N . PHE A 1 85 ? 4.454 -11.480 -3.097 1.00 83.00 85 PHE A N 1
ATOM 658 C CA . PHE A 1 85 ? 3.180 -12.026 -2.648 1.00 83.00 85 PHE A CA 1
ATOM 659 C C . PHE A 1 85 ? 2.109 -11.757 -3.697 1.00 83.00 85 PHE A C 1
ATOM 661 O O . PHE A 1 85 ? 2.088 -10.700 -4.330 1.00 83.00 85 PHE A O 1
ATOM 668 N N . THR A 1 86 ? 1.233 -12.737 -3.882 1.00 84.06 86 THR A N 1
ATOM 669 C CA . THR A 1 86 ? -0.077 -12.495 -4.493 1.00 84.06 86 THR A CA 1
ATOM 670 C C . THR A 1 86 ? -0.931 -11.629 -3.570 1.00 84.06 86 THR A C 1
ATOM 672 O O . THR A 1 86 ? -0.654 -11.538 -2.369 1.00 84.06 86 THR A O 1
ATOM 675 N N . ASP A 1 87 ? -1.974 -11.014 -4.122 1.00 84.06 87 ASP A N 1
ATOM 676 C CA . ASP A 1 87 ? -2.902 -10.179 -3.358 1.00 84.06 87 ASP A CA 1
ATOM 677 C C . ASP A 1 87 ? -3.485 -10.976 -2.185 1.00 84.06 87 ASP A C 1
ATOM 679 O O . ASP A 1 87 ? -3.444 -10.523 -1.044 1.00 84.06 87 ASP A O 1
ATOM 683 N N . GLU A 1 88 ? -3.922 -12.218 -2.419 1.00 85.75 88 GLU A N 1
ATOM 684 C CA . GLU A 1 88 ? -4.507 -13.060 -1.374 1.00 85.75 88 GLU A CA 1
ATOM 685 C C . GLU A 1 88 ? -3.522 -13.364 -0.236 1.00 85.75 88 GLU A C 1
ATOM 687 O O . GLU A 1 88 ? -3.885 -13.280 0.938 1.00 85.75 88 GLU A O 1
ATOM 692 N N . GLU A 1 89 ? -2.265 -13.681 -0.562 1.00 87.94 89 GLU A N 1
ATOM 693 C CA . GLU A 1 89 ? -1.234 -13.973 0.441 1.00 87.94 89 GLU A CA 1
ATOM 694 C C . GLU A 1 89 ? -0.901 -12.742 1.291 1.00 87.94 89 GLU A C 1
ATOM 696 O O . GLU A 1 89 ? -0.764 -12.840 2.513 1.00 87.94 89 GLU A O 1
ATOM 701 N N . ALA A 1 90 ? -0.771 -11.578 0.656 1.00 90.19 90 ALA A N 1
ATOM 702 C CA . ALA A 1 90 ? -0.483 -10.336 1.359 1.00 90.19 90 ALA A CA 1
ATOM 703 C C . ALA A 1 90 ? -1.662 -9.903 2.239 1.00 90.19 90 ALA A C 1
ATOM 705 O O . ALA A 1 90 ? -1.457 -9.508 3.391 1.00 90.19 90 ALA A O 1
ATOM 706 N N . VAL A 1 91 ? -2.893 -10.023 1.732 1.00 91.75 91 VAL A N 1
ATOM 707 C CA . VAL A 1 91 ? -4.125 -9.727 2.473 1.00 91.75 91 VAL A CA 1
ATOM 708 C C . VAL A 1 91 ? -4.232 -10.600 3.720 1.00 91.75 91 VAL A C 1
ATOM 710 O O . VAL A 1 91 ? -4.511 -10.067 4.796 1.00 91.75 91 VAL A O 1
ATOM 713 N N . ASP A 1 92 ? -3.948 -11.900 3.621 1.00 91.19 92 ASP A N 1
ATOM 714 C CA . ASP A 1 92 ? -3.954 -12.806 4.775 1.00 91.19 92 ASP A CA 1
ATOM 715 C C . ASP A 1 92 ? -2.961 -12.351 5.860 1.00 91.19 92 ASP A C 1
ATOM 717 O O . ASP A 1 92 ? -3.333 -12.260 7.034 1.00 91.19 92 ASP A O 1
ATOM 721 N N . ILE A 1 93 ? -1.730 -11.983 5.481 1.00 91.50 93 ILE A N 1
ATOM 722 C CA . ILE A 1 93 ? -0.701 -11.480 6.415 1.00 91.50 93 ILE A CA 1
ATOM 723 C C . ILE A 1 93 ? -1.161 -10.184 7.093 1.00 91.50 93 ILE A C 1
ATOM 725 O O . ILE A 1 93 ? -1.048 -10.036 8.315 1.00 91.50 93 ILE A O 1
ATOM 729 N N . ILE A 1 94 ? -1.678 -9.236 6.307 1.00 92.88 94 ILE A N 1
ATOM 730 C CA . ILE A 1 94 ? -2.123 -7.925 6.792 1.00 92.88 94 ILE A CA 1
ATOM 731 C C . ILE A 1 94 ? -3.287 -8.093 7.774 1.00 92.88 94 ILE A C 1
ATOM 733 O O . ILE A 1 94 ? -3.255 -7.547 8.881 1.00 92.88 94 ILE A O 1
ATOM 737 N N . VAL A 1 95 ? -4.307 -8.869 7.398 1.00 93.69 95 VAL A N 1
ATOM 738 C CA . VAL A 1 95 ? -5.497 -9.109 8.224 1.00 93.69 95 VAL A CA 1
ATOM 739 C C . VAL A 1 95 ? -5.144 -9.868 9.498 1.00 93.69 95 VAL A C 1
ATOM 741 O O . VAL A 1 95 ? -5.657 -9.516 10.561 1.00 93.69 95 VAL A O 1
ATOM 744 N N . GLU A 1 96 ? -4.258 -10.863 9.430 1.00 92.31 96 GLU A N 1
ATOM 745 C CA . GLU A 1 96 ? -3.770 -11.582 10.610 1.00 92.31 96 GLU A CA 1
ATOM 746 C C . GLU A 1 96 ? -3.085 -10.629 11.600 1.00 92.31 96 GLU A C 1
ATOM 748 O O . GLU A 1 96 ? -3.392 -10.644 12.797 1.00 92.31 96 GLU A O 1
ATOM 753 N N . GLU A 1 97 ? -2.197 -9.754 11.120 1.00 93.31 97 GLU A N 1
ATOM 754 C CA . GLU A 1 97 ? -1.480 -8.810 11.982 1.00 93.31 97 GLU A CA 1
ATOM 755 C C . GLU A 1 97 ? -2.436 -7.801 12.643 1.00 93.31 97 GLU A C 1
ATOM 757 O O . GLU A 1 97 ? -2.315 -7.511 13.836 1.00 93.31 97 GLU A O 1
ATOM 762 N N . PHE A 1 98 ? -3.454 -7.325 11.920 1.00 91.69 98 PHE A N 1
ATOM 763 C CA . PHE A 1 98 ? -4.519 -6.503 12.503 1.00 91.69 98 PHE A CA 1
ATOM 764 C C . PHE A 1 98 ? -5.373 -7.271 13.525 1.00 91.69 98 PHE A C 1
ATOM 766 O O . PHE A 1 98 ? -5.705 -6.734 14.593 1.00 91.69 98 PHE A O 1
ATOM 773 N N . ALA A 1 99 ? -5.704 -8.532 13.240 1.00 90.69 99 ALA A N 1
ATOM 774 C CA . ALA A 1 99 ? -6.499 -9.381 14.122 1.00 90.69 99 ALA A CA 1
ATOM 775 C C . ALA A 1 99 ? -5.789 -9.643 15.459 1.00 90.69 99 ALA A C 1
ATOM 777 O O . ALA A 1 99 ? -6.446 -9.638 16.505 1.00 90.69 99 ALA A O 1
ATOM 778 N N . ASN A 1 100 ? -4.456 -9.750 15.455 1.00 88.69 100 ASN A N 1
ATOM 779 C CA . ASN A 1 100 ? -3.630 -9.858 16.666 1.00 88.69 100 ASN A CA 1
ATOM 780 C C . ASN A 1 100 ? -3.777 -8.652 17.614 1.00 88.69 100 ASN A C 1
ATOM 782 O O . ASN A 1 100 ? -3.513 -8.763 18.812 1.00 88.69 100 ASN A O 1
ATOM 786 N N . CYS A 1 101 ? -4.246 -7.507 17.112 1.00 84.50 101 CYS A N 1
ATOM 787 C CA . CYS A 1 101 ? -4.572 -6.314 17.898 1.00 84.50 101 CYS A CA 1
ATOM 788 C C . CYS A 1 101 ? -6.084 -6.108 18.108 1.00 84.50 101 CYS A C 1
ATOM 790 O O . CYS A 1 101 ? -6.507 -5.063 18.604 1.00 84.50 101 CYS A O 1
ATOM 792 N N . GLY A 1 102 ? -6.915 -7.095 17.763 1.00 86.00 102 GLY A N 1
ATOM 793 C CA . GLY A 1 102 ? -8.370 -7.036 17.924 1.00 86.00 102 GLY A CA 1
ATOM 794 C C . GLY A 1 102 ? -9.089 -6.197 16.863 1.00 86.00 102 GLY A C 1
ATOM 795 O O . GLY A 1 102 ? -10.228 -5.775 17.085 1.00 86.00 102 GLY A O 1
ATOM 796 N N . ILE A 1 103 ? -8.446 -5.944 15.720 1.00 87.56 103 ILE A N 1
ATOM 797 C CA . ILE A 1 103 ? -9.005 -5.182 14.601 1.00 87.56 103 ILE A CA 1
ATOM 798 C C . ILE A 1 103 ? -9.350 -6.165 13.485 1.00 87.56 103 ILE A C 1
ATOM 800 O O . ILE A 1 103 ? -8.472 -6.768 12.886 1.00 87.56 103 ILE A O 1
ATOM 804 N N . ALA A 1 104 ? -10.641 -6.332 13.206 1.00 91.12 104 ALA A N 1
ATOM 805 C CA . ALA A 1 104 ? -11.112 -7.215 12.142 1.00 91.12 104 ALA A CA 1
ATOM 806 C C . ALA A 1 104 ? -11.443 -6.420 10.873 1.00 91.12 104 ALA A C 1
ATOM 808 O O . ALA A 1 104 ? -12.086 -5.372 10.962 1.00 91.12 104 ALA A O 1
ATOM 809 N N . PHE A 1 105 ? -11.055 -6.932 9.709 1.00 92.62 105 PHE A N 1
ATOM 810 C CA . PHE A 1 105 ? -11.425 -6.388 8.402 1.00 92.62 105 PHE A CA 1
ATOM 811 C C . PHE A 1 105 ? -12.402 -7.329 7.688 1.00 92.62 105 PHE A C 1
ATOM 813 O O . PHE A 1 105 ? -12.321 -8.546 7.843 1.00 92.62 105 PHE A O 1
ATOM 820 N N . ASP A 1 106 ? -13.342 -6.761 6.933 1.00 92.62 106 ASP A N 1
ATOM 821 C CA . ASP A 1 106 ? -14.147 -7.490 5.949 1.00 92.62 106 ASP A CA 1
ATOM 822 C C . ASP A 1 106 ? -13.439 -7.385 4.594 1.00 92.62 106 ASP A C 1
ATOM 824 O O . ASP A 1 106 ? -13.278 -6.278 4.079 1.00 92.62 106 ASP A O 1
ATOM 828 N N . THR A 1 107 ? -12.998 -8.525 4.061 1.00 92.88 107 THR A N 1
ATOM 829 C CA . THR A 1 107 ? -12.306 -8.656 2.766 1.00 92.88 107 THR A CA 1
ATOM 830 C C . THR A 1 107 ? -13.233 -9.140 1.647 1.00 92.88 107 THR A C 1
ATOM 832 O O . THR A 1 107 ? -12.821 -9.268 0.501 1.00 92.88 107 THR A O 1
ATOM 835 N N . VAL A 1 108 ? -14.506 -9.422 1.955 1.00 89.31 108 VAL A N 1
ATOM 836 C CA . VAL A 1 108 ? -15.485 -9.945 0.986 1.00 89.31 108 VAL A CA 1
ATOM 837 C C . VAL A 1 108 ? -16.451 -8.852 0.542 1.00 89.31 108 VAL A C 1
ATOM 839 O O . VAL A 1 108 ? -16.761 -8.738 -0.642 1.00 89.31 108 VAL A O 1
ATOM 842 N N . ASN A 1 109 ? -16.953 -8.045 1.481 1.00 89.19 109 ASN A N 1
ATOM 843 C CA . ASN A 1 109 ? -17.880 -6.947 1.194 1.00 89.19 109 ASN A CA 1
ATOM 844 C C . ASN A 1 109 ? -17.165 -5.602 1.319 1.00 89.19 109 ASN A C 1
ATOM 846 O O . ASN A 1 109 ? -17.437 -4.820 2.239 1.00 89.19 109 ASN A O 1
ATOM 850 N N . THR A 1 110 ? -16.243 -5.359 0.394 1.00 91.31 110 THR A N 1
ATOM 851 C CA . THR A 1 110 ? -15.394 -4.170 0.393 1.00 91.31 110 THR A CA 1
ATOM 852 C C . THR A 1 110 ? -16.049 -2.987 -0.317 1.00 91.31 110 THR A C 1
ATOM 854 O O . THR A 1 110 ? -17.034 -3.121 -1.054 1.00 91.31 110 THR A O 1
ATOM 857 N N . ASP A 1 111 ? -15.520 -1.795 -0.049 1.00 87.38 111 ASP A N 1
ATOM 858 C CA . ASP A 1 111 ? -16.037 -0.544 -0.588 1.00 87.38 111 ASP A CA 1
ATOM 859 C C . ASP A 1 111 ? -15.240 -0.120 -1.829 1.00 87.38 111 ASP A C 1
ATOM 861 O O . ASP A 1 111 ? -14.043 -0.373 -1.961 1.00 87.38 111 ASP A O 1
ATOM 865 N N . LYS A 1 112 ? -15.919 0.557 -2.757 1.00 90.56 112 LYS A N 1
ATOM 866 C CA . LYS A 1 112 ? -15.264 1.171 -3.911 1.00 90.56 112 LYS A CA 1
ATOM 867 C C . LYS A 1 112 ? -14.827 2.587 -3.561 1.00 90.56 112 LYS A C 1
ATOM 869 O O . LYS A 1 112 ? -15.668 3.412 -3.206 1.00 90.56 112 LYS A O 1
ATOM 874 N N . VAL A 1 113 ? -13.550 2.883 -3.757 1.00 86.69 113 VAL A N 1
ATOM 875 C CA . VAL A 1 113 ? -12.953 4.207 -3.541 1.00 86.69 113 VAL A CA 1
ATOM 876 C C . VAL A 1 113 ? -12.474 4.799 -4.861 1.00 86.69 113 VAL A C 1
ATOM 878 O O . VAL A 1 113 ? -12.361 4.094 -5.864 1.00 86.69 113 VAL A O 1
ATOM 881 N N . VAL A 1 114 ? -12.224 6.109 -4.885 1.00 84.50 114 VAL A N 1
ATOM 882 C CA . VAL A 1 114 ? -11.596 6.798 -6.022 1.00 84.50 114 VAL A CA 1
ATOM 883 C C . VAL A 1 114 ? -10.360 7.521 -5.515 1.00 84.50 114 VAL A C 1
ATOM 885 O O . VAL A 1 114 ? -10.494 8.439 -4.703 1.00 84.50 114 VAL A O 1
ATOM 888 N N . ALA A 1 115 ? -9.185 7.139 -6.012 1.00 83.81 115 ALA A N 1
ATOM 889 C CA . ALA A 1 115 ? -7.912 7.753 -5.644 1.00 83.81 115 ALA A CA 1
ATOM 890 C C . ALA A 1 115 ? -7.123 8.227 -6.864 1.00 83.81 115 ALA A C 1
ATOM 892 O O . ALA A 1 115 ? -7.364 7.787 -7.991 1.00 83.81 115 ALA A O 1
ATOM 893 N N . GLU A 1 116 ? -6.185 9.138 -6.628 1.00 83.81 116 GLU A N 1
ATOM 894 C CA . GLU A 1 116 ? -5.158 9.501 -7.601 1.00 83.81 116 GLU A CA 1
ATOM 895 C C . GLU A 1 116 ? -4.164 8.342 -7.738 1.00 83.81 116 GLU A C 1
ATOM 897 O O . GLU A 1 116 ? -3.374 8.085 -6.834 1.00 83.81 116 GLU A O 1
ATOM 902 N N . LEU A 1 117 ? -4.233 7.619 -8.859 1.00 87.56 117 LEU A N 1
ATOM 903 C CA . LEU A 1 117 ? -3.335 6.501 -9.158 1.00 87.56 117 LEU A CA 1
ATOM 904 C C . LEU A 1 117 ? -2.307 6.908 -10.215 1.00 87.56 117 LEU A C 1
ATOM 906 O O . LEU A 1 117 ? -2.639 7.710 -11.097 1.00 87.56 117 LEU A O 1
ATOM 910 N N . PRO A 1 118 ? -1.078 6.372 -10.154 1.00 89.44 118 PRO A N 1
ATOM 911 C CA . PRO A 1 118 ? -0.025 6.745 -11.078 1.00 89.44 118 PRO A CA 1
ATOM 912 C C . PRO A 1 118 ? -0.252 6.092 -12.443 1.00 89.44 118 PRO A C 1
ATOM 914 O O . PRO A 1 118 ? -0.755 4.973 -12.558 1.00 89.44 118 PRO A O 1
ATOM 917 N N . VAL A 1 119 ? 0.115 6.813 -13.497 1.00 86.56 119 VAL A N 1
ATOM 918 C CA . VAL A 1 119 ? -0.063 6.396 -14.888 1.00 86.56 119 VAL A CA 1
ATOM 919 C C . VAL A 1 119 ? 1.189 6.738 -15.687 1.00 86.56 119 VAL A C 1
ATOM 921 O O . VAL A 1 119 ? 1.780 7.804 -15.508 1.00 86.56 119 VAL A O 1
ATOM 924 N N . ASP A 1 120 ? 1.552 5.833 -16.601 1.00 89.25 120 ASP A N 1
ATOM 925 C CA . ASP A 1 120 ? 2.706 5.955 -17.501 1.00 89.25 120 ASP A CA 1
ATOM 926 C C . ASP A 1 120 ? 4.023 6.149 -16.733 1.00 89.25 120 ASP A C 1
ATOM 928 O O . ASP A 1 120 ? 4.857 6.976 -17.103 1.00 89.25 120 ASP A O 1
ATOM 932 N N . VAL A 1 121 ? 4.191 5.393 -15.641 1.00 90.44 121 VAL A N 1
ATOM 933 C CA . VAL A 1 121 ? 5.375 5.487 -14.782 1.00 90.44 121 VAL A CA 1
ATOM 934 C C . VAL A 1 121 ? 6.612 5.066 -15.563 1.00 90.44 121 VAL A C 1
ATOM 936 O O . VAL A 1 121 ? 6.685 3.947 -16.072 1.00 90.44 121 VAL A O 1
ATOM 939 N N . LYS A 1 122 ? 7.603 5.949 -15.630 1.00 92.81 122 LYS A N 1
ATOM 940 C CA . LYS A 1 122 ? 8.892 5.718 -16.286 1.00 92.81 122 LYS A CA 1
ATOM 941 C C . LYS A 1 122 ? 10.024 5.943 -15.312 1.00 92.81 122 LYS A C 1
ATOM 943 O O . LYS A 1 122 ? 9.941 6.834 -14.467 1.00 92.81 122 LYS A O 1
ATOM 948 N N . PHE A 1 123 ? 11.104 5.188 -15.474 1.00 92.38 123 PHE A N 1
ATOM 949 C CA . PHE A 1 123 ? 12.304 5.361 -14.661 1.00 92.38 123 PHE A CA 1
ATOM 950 C C . PHE A 1 123 ? 13.484 5.831 -15.503 1.00 92.38 123 PHE A C 1
ATOM 952 O O . PHE A 1 123 ? 14.028 5.106 -16.340 1.00 92.38 123 PHE A O 1
ATOM 959 N N . ASP A 1 124 ? 13.916 7.065 -15.252 1.00 90.38 124 ASP A N 1
ATOM 960 C CA . ASP A 1 124 ? 15.136 7.607 -15.829 1.00 90.38 124 ASP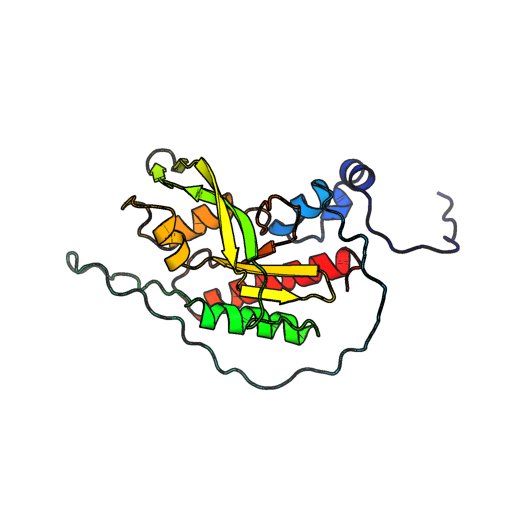 A CA 1
ATOM 961 C C . ASP A 1 124 ? 16.348 7.116 -15.034 1.00 90.38 124 ASP A C 1
ATOM 963 O O . ASP A 1 124 ? 16.788 7.745 -14.068 1.00 90.38 124 ASP A O 1
ATOM 967 N N . MET A 1 125 ? 16.937 6.011 -15.497 1.00 85.69 125 MET A N 1
ATOM 968 C CA . MET A 1 125 ? 18.141 5.417 -14.905 1.00 85.69 125 MET A CA 1
ATOM 969 C C . MET A 1 125 ? 19.334 6.382 -14.812 1.00 85.69 125 MET A C 1
ATOM 971 O O . MET A 1 125 ? 20.239 6.158 -14.012 1.00 85.69 125 MET A O 1
ATOM 975 N N . ARG A 1 126 ? 19.402 7.429 -15.648 1.00 88.62 126 ARG A N 1
ATOM 976 C CA . ARG A 1 126 ? 20.547 8.359 -15.647 1.00 88.62 126 ARG A CA 1
ATOM 977 C C . ARG A 1 126 ? 20.452 9.369 -14.520 1.00 88.62 126 ARG A C 1
ATOM 979 O O . ARG A 1 126 ? 21.481 9.779 -13.989 1.00 88.62 126 ARG A O 1
ATOM 986 N N . ASN A 1 127 ? 19.233 9.797 -14.216 1.00 89.75 127 ASN A N 1
ATOM 987 C CA . ASN A 1 127 ? 18.959 10.820 -13.216 1.00 89.75 127 ASN A CA 1
ATOM 988 C C . ASN A 1 127 ? 18.401 10.244 -11.913 1.00 89.75 127 ASN A C 1
ATOM 990 O O . ASN A 1 127 ? 18.226 11.011 -10.970 1.00 89.75 127 ASN A O 1
ATOM 994 N N . ASP A 1 128 ? 18.154 8.932 -11.873 1.00 88.56 128 ASP A N 1
ATOM 995 C CA . ASP A 1 128 ? 17.571 8.208 -10.745 1.00 88.56 128 ASP A CA 1
ATOM 996 C C . ASP A 1 128 ? 16.226 8.812 -10.312 1.00 88.56 128 ASP A C 1
ATOM 998 O O . ASP A 1 128 ? 15.996 9.113 -9.142 1.00 88.56 128 ASP A O 1
ATOM 1002 N N . LYS A 1 129 ? 15.354 9.059 -11.299 1.00 92.88 129 LYS A N 1
ATOM 1003 C CA . LYS A 1 129 ? 14.065 9.737 -11.114 1.00 92.88 129 LYS A CA 1
ATOM 1004 C C . LYS A 1 129 ? 12.931 9.010 -11.806 1.00 92.88 129 LYS A C 1
ATOM 1006 O O . LYS A 1 129 ? 13.103 8.497 -12.911 1.00 92.88 129 LYS A O 1
ATOM 1011 N N . PHE A 1 130 ? 11.763 9.075 -11.182 1.00 92.44 130 PHE A N 1
ATOM 1012 C CA . PHE A 1 130 ? 10.514 8.653 -11.790 1.00 92.44 130 PHE A CA 1
ATOM 1013 C C . PHE A 1 130 ? 9.820 9.826 -12.484 1.00 92.44 130 PHE A C 1
ATOM 1015 O O . PHE A 1 130 ? 9.779 10.939 -11.957 1.00 92.44 130 PHE A O 1
ATOM 1022 N N . ASP A 1 131 ? 9.284 9.563 -13.670 1.00 93.06 131 ASP A N 1
ATOM 1023 C CA . ASP A 1 131 ? 8.396 10.466 -14.401 1.00 93.06 131 ASP A CA 1
ATOM 1024 C C . ASP A 1 131 ? 7.038 9.783 -14.547 1.00 93.06 131 ASP A C 1
ATOM 1026 O O . ASP A 1 131 ? 6.961 8.640 -14.999 1.00 93.06 131 ASP A O 1
ATOM 1030 N N . TYR A 1 132 ? 5.984 10.452 -14.094 1.00 92.75 132 TYR A N 1
ATOM 1031 C CA . TYR A 1 132 ? 4.617 9.947 -14.104 1.00 92.75 132 TYR A CA 1
ATOM 1032 C C . TYR A 1 132 ? 3.631 11.101 -13.915 1.00 92.75 132 TYR A C 1
ATOM 1034 O O . TYR A 1 132 ? 3.985 12.200 -13.482 1.00 92.75 132 TYR A O 1
ATOM 1042 N N . TYR A 1 133 ? 2.365 10.835 -14.208 1.00 86.62 133 TYR A N 1
ATOM 1043 C CA . TYR A 1 133 ? 1.249 11.688 -13.808 1.00 86.62 133 TYR A CA 1
ATOM 1044 C C . TYR A 1 133 ? 0.198 10.837 -13.097 1.00 86.62 133 TYR A C 1
ATOM 1046 O O . TYR A 1 133 ? 0.224 9.612 -13.195 1.00 86.62 133 TYR A O 1
ATOM 1054 N N . THR A 1 134 ? -0.721 11.468 -12.369 1.00 86.69 134 THR A N 1
ATOM 1055 C CA . THR A 1 134 ? -1.819 10.756 -11.707 1.00 86.69 134 THR A CA 1
ATOM 1056 C C . THR A 1 134 ? -3.139 10.967 -12.437 1.00 86.69 134 THR A C 1
ATOM 1058 O O . THR A 1 134 ? -3.355 12.002 -13.078 1.00 86.69 134 THR A O 1
ATOM 1061 N N . LEU A 1 135 ? -4.026 9.975 -12.353 1.00 81.44 135 LEU A N 1
ATOM 1062 C CA . LEU A 1 135 ? -5.420 10.097 -12.767 1.00 81.44 135 LEU A CA 1
ATOM 1063 C C . LEU A 1 135 ? -6.362 9.533 -11.695 1.00 81.44 135 LEU A C 1
ATOM 1065 O O . LEU A 1 135 ? -6.086 8.466 -11.136 1.00 81.44 135 LEU A O 1
ATOM 1069 N N . PRO A 1 136 ? -7.528 10.170 -11.474 1.00 84.19 136 PRO A N 1
ATOM 1070 C CA . PRO A 1 136 ? -8.537 9.647 -10.570 1.00 84.19 136 PRO A CA 1
ATOM 1071 C C . PRO A 1 136 ? -9.111 8.342 -11.118 1.00 84.19 136 PRO A C 1
ATOM 1073 O O . PRO A 1 136 ? -9.774 8.325 -12.158 1.00 84.19 136 PRO A O 1
ATOM 1076 N N . SER A 1 137 ? -8.884 7.260 -10.385 1.00 84.94 137 SER A N 1
ATOM 1077 C CA . SER A 1 137 ? -9.274 5.909 -10.773 1.00 84.94 137 SER A CA 1
ATOM 1078 C C . SER A 1 137 ? -10.012 5.229 -9.631 1.00 84.94 137 SER A C 1
ATOM 1080 O O . SER A 1 137 ? -9.671 5.394 -8.461 1.00 84.94 137 SER A O 1
ATOM 1082 N N . GLY A 1 138 ? -11.079 4.506 -9.975 1.00 85.88 138 GLY A N 1
ATOM 1083 C CA . GLY A 1 138 ? -11.917 3.828 -8.994 1.00 85.88 138 GLY A CA 1
ATOM 1084 C C . GLY A 1 138 ? -11.563 2.354 -8.863 1.00 85.88 138 GLY A C 1
ATOM 1085 O O . GLY A 1 138 ? -11.620 1.648 -9.870 1.00 85.88 138 GLY A O 1
ATOM 1086 N N . PHE A 1 139 ? -11.306 1.887 -7.646 1.00 86.12 139 PHE A N 1
ATOM 1087 C CA . PHE A 1 139 ? -10.981 0.491 -7.337 1.00 86.12 139 PHE A CA 1
ATOM 1088 C C . PHE A 1 139 ? -11.714 0.024 -6.075 1.00 86.12 139 PHE A C 1
ATOM 1090 O O . PHE A 1 139 ? -12.224 0.841 -5.304 1.00 86.12 139 PHE A O 1
ATOM 1097 N N . TYR A 1 140 ? -11.858 -1.292 -5.938 1.00 91.00 140 TYR A N 1
ATOM 1098 C CA . TYR A 1 140 ? -12.349 -1.906 -4.709 1.00 91.00 140 TYR A CA 1
ATOM 1099 C C . TYR A 1 140 ? -11.155 -2.124 -3.807 1.00 91.00 140 TYR A C 1
ATOM 1101 O O . TYR A 1 140 ? -10.170 -2.668 -4.281 1.00 91.00 140 TYR A O 1
ATOM 1109 N N . VAL A 1 141 ? -11.267 -1.685 -2.560 1.00 93.44 141 VAL A N 1
ATOM 1110 C CA . VAL A 1 141 ? -10.210 -1.903 -1.573 1.00 93.44 141 VAL A CA 1
ATOM 1111 C C . VAL A 1 141 ? -10.164 -3.369 -1.149 1.00 93.44 141 VAL A C 1
ATOM 1113 O O . VAL A 1 141 ? -11.209 -4.029 -1.140 1.00 93.44 141 VAL A O 1
ATOM 1116 N N . ASP A 1 142 ? -9.003 -3.850 -0.726 1.00 93.81 142 ASP A N 1
ATOM 1117 C CA . ASP A 1 142 ? -8.829 -5.230 -0.250 1.00 93.81 142 ASP A CA 1
ATOM 1118 C C . ASP A 1 142 ? -9.489 -5.522 1.099 1.00 93.81 142 ASP A C 1
ATOM 1120 O O . ASP A 1 142 ? -9.895 -6.651 1.385 1.00 93.81 142 ASP A O 1
ATOM 1124 N N . GLY A 1 143 ? -9.637 -4.508 1.951 1.00 93.44 143 GLY A N 1
ATOM 1125 C CA . GLY A 1 143 ? -10.300 -4.697 3.233 1.00 93.44 143 GLY A CA 1
ATOM 1126 C C . GLY A 1 143 ? -10.884 -3.430 3.821 1.00 93.44 143 GLY A C 1
ATOM 1127 O O . GLY A 1 143 ? -10.287 -2.354 3.772 1.00 93.44 143 GLY A O 1
ATOM 1128 N N . VAL A 1 144 ? -12.050 -3.573 4.456 1.00 93.06 144 VAL A N 1
ATOM 1129 C CA . VAL A 1 144 ? -12.738 -2.474 5.149 1.00 93.06 144 VAL A CA 1
ATOM 1130 C C . VAL A 1 144 ? -12.991 -2.812 6.612 1.00 93.06 144 VAL A C 1
ATOM 1132 O O . VAL A 1 144 ? -13.515 -3.871 6.957 1.00 93.06 144 VAL A O 1
ATOM 1135 N N . ASN A 1 145 ? -12.712 -1.854 7.492 1.00 89.62 145 ASN A N 1
ATOM 1136 C CA . ASN A 1 145 ? -13.187 -1.860 8.865 1.00 89.62 145 ASN A CA 1
ATOM 1137 C C . ASN A 1 145 ? -14.175 -0.704 9.082 1.00 89.62 145 ASN A C 1
ATOM 1139 O O . ASN A 1 145 ? -13.805 0.453 9.292 1.00 89.62 145 ASN A O 1
ATOM 1143 N N . LYS A 1 146 ? -15.467 -1.046 9.106 1.00 85.50 146 LYS A N 1
ATOM 1144 C CA . LYS A 1 146 ? -16.568 -0.080 9.273 1.00 85.50 146 LYS A CA 1
ATOM 1145 C C . LYS A 1 146 ? -16.639 0.542 10.668 1.00 85.50 146 LYS A C 1
ATOM 1147 O O . LYS A 1 146 ? -17.206 1.618 10.822 1.00 85.50 146 LYS A O 1
ATOM 1152 N N . ARG A 1 147 ? -16.086 -0.118 11.692 1.00 81.44 147 ARG A N 1
ATOM 1153 C CA . ARG A 1 147 ? -16.086 0.400 13.070 1.00 81.44 147 ARG A CA 1
ATOM 1154 C C . ARG A 1 147 ? -15.172 1.614 13.198 1.00 81.44 147 ARG A C 1
ATOM 1156 O O . ARG A 1 147 ? -15.543 2.576 13.864 1.00 81.44 147 ARG A O 1
ATOM 1163 N N . TYR A 1 148 ? -13.997 1.545 12.582 1.00 77.25 148 TYR A N 1
ATOM 1164 C CA . TYR A 1 148 ? -12.991 2.604 12.619 1.00 77.25 148 TYR A CA 1
ATOM 1165 C C . TYR A 1 148 ? -13.015 3.494 11.370 1.00 77.25 148 TYR A C 1
ATOM 1167 O O . TYR A 1 148 ? -12.311 4.498 11.342 1.00 77.25 148 TYR A O 1
ATOM 1175 N N . ASN A 1 149 ? -13.850 3.165 10.375 1.00 79.75 149 ASN A N 1
ATOM 1176 C CA . ASN A 1 149 ? -13.935 3.856 9.087 1.00 79.75 149 ASN A CA 1
ATOM 1177 C C . ASN A 1 149 ? -12.567 3.943 8.388 1.00 79.75 149 ASN A C 1
ATOM 1179 O O . ASN A 1 149 ? -12.152 5.003 7.920 1.00 79.75 149 ASN A O 1
ATOM 1183 N N . ILE A 1 150 ? -11.858 2.815 8.376 1.00 85.44 150 ILE A N 1
ATOM 1184 C CA . ILE A 1 150 ? -10.546 2.661 7.746 1.00 85.44 150 ILE A CA 1
ATOM 1185 C C . ILE A 1 150 ? -10.625 1.545 6.707 1.00 85.44 150 ILE A C 1
ATOM 1187 O O . ILE A 1 150 ? -11.308 0.542 6.931 1.00 85.44 150 ILE A O 1
ATOM 1191 N N . SER A 1 151 ? -9.924 1.715 5.592 1.00 90.81 151 SER A N 1
ATOM 1192 C CA . SER A 1 151 ? -9.796 0.701 4.540 1.00 90.81 151 SER A CA 1
ATOM 1193 C C . SER A 1 151 ? -8.332 0.516 4.174 1.00 90.81 151 SER A C 1
ATOM 1195 O O . SER A 1 151 ? -7.555 1.454 4.350 1.00 90.81 151 SER A O 1
ATOM 1197 N N . PHE A 1 152 ? -7.937 -0.651 3.680 1.00 94.69 152 PHE A N 1
ATOM 1198 C CA . PHE A 1 152 ? -6.588 -0.862 3.157 1.00 94.69 152 PHE A CA 1
ATOM 1199 C C . PHE A 1 152 ? -6.608 -1.458 1.759 1.00 94.69 152 PHE A C 1
ATOM 1201 O O . PHE A 1 152 ? -7.574 -2.109 1.376 1.00 94.69 152 PHE A O 1
ATOM 1208 N N . GLU A 1 153 ? -5.501 -1.239 1.068 1.00 94.44 153 GLU A N 1
ATOM 1209 C CA . GLU A 1 153 ? -5.144 -1.802 -0.221 1.00 94.44 153 GLU A CA 1
ATOM 1210 C C . GLU A 1 153 ? -3.703 -2.312 -0.138 1.00 94.44 153 GLU A C 1
ATOM 1212 O O . GLU A 1 153 ? -2.813 -1.605 0.353 1.00 94.44 153 GLU A O 1
ATOM 1217 N N . TYR A 1 154 ? -3.467 -3.528 -0.607 1.00 94.44 154 TYR A N 1
ATOM 1218 C CA . TYR A 1 154 ? -2.146 -4.034 -0.923 1.00 94.44 154 TYR A CA 1
ATOM 1219 C C . TYR A 1 154 ? -1.827 -3.708 -2.381 1.00 94.44 154 TYR A C 1
ATOM 1221 O O . TYR A 1 154 ? -2.559 -4.070 -3.288 1.00 94.44 154 TYR A O 1
ATOM 1229 N N . VAL A 1 155 ? -0.714 -3.020 -2.616 1.00 91.19 155 VAL A N 1
ATOM 1230 C CA . VAL A 1 155 ? -0.248 -2.722 -3.969 1.00 91.19 155 VAL A CA 1
ATOM 1231 C C . VAL A 1 155 ? 0.680 -3.830 -4.423 1.00 91.19 155 VAL A C 1
ATOM 1233 O O . VAL A 1 155 ? 1.840 -3.892 -3.999 1.00 91.19 155 VAL A O 1
ATOM 1236 N N . SER A 1 156 ? 0.180 -4.679 -5.313 1.00 85.31 156 SER A N 1
ATOM 1237 C CA . SER A 1 156 ? 0.939 -5.820 -5.806 1.00 85.31 156 SER A CA 1
ATOM 1238 C C . SER A 1 156 ? 1.747 -5.515 -7.061 1.00 85.31 156 SER A C 1
ATOM 1240 O O . SER A 1 156 ? 1.608 -4.481 -7.730 1.00 85.31 156 SER A O 1
ATOM 1242 N N . SER A 1 157 ? 2.603 -6.467 -7.436 1.00 78.00 157 SER A N 1
ATOM 1243 C CA . SER A 1 157 ? 3.314 -6.419 -8.714 1.00 78.00 157 SER A CA 1
ATOM 1244 C C . SER A 1 157 ? 2.346 -6.416 -9.912 1.00 78.00 157 SER A C 1
ATOM 1246 O O . SER A 1 157 ? 2.718 -5.914 -10.981 1.00 78.00 157 SER A O 1
ATOM 1248 N N . GLU A 1 158 ? 1.124 -6.947 -9.763 1.00 78.31 158 GLU A N 1
ATOM 1249 C CA . GLU A 1 158 ? 0.092 -6.913 -10.805 1.00 78.31 158 GLU A CA 1
ATOM 1250 C C . GLU A 1 158 ? -0.522 -5.523 -10.954 1.00 78.31 158 GLU A C 1
ATOM 1252 O O . GLU A 1 158 ? -0.677 -5.053 -12.085 1.00 78.31 158 GLU A O 1
ATOM 1257 N N . ASP A 1 159 ? -0.804 -4.820 -9.858 1.00 82.81 159 ASP A N 1
ATOM 1258 C CA . ASP A 1 159 ? -1.256 -3.425 -9.924 1.00 82.81 159 ASP A CA 1
ATOM 1259 C C . ASP A 1 159 ? -0.226 -2.535 -10.585 1.00 82.81 159 ASP A C 1
ATOM 1261 O O . ASP A 1 159 ? -0.548 -1.753 -11.483 1.00 82.81 159 ASP A O 1
ATOM 1265 N N . PHE A 1 160 ? 1.040 -2.757 -10.248 1.00 79.19 160 PHE A N 1
ATOM 1266 C CA . PHE A 1 160 ? 2.142 -2.044 -10.863 1.00 79.19 160 PHE A CA 1
ATOM 1267 C C . PHE A 1 160 ? 2.187 -2.226 -12.384 1.00 79.19 160 PHE A C 1
ATOM 1269 O O . PHE A 1 160 ? 2.447 -1.279 -13.128 1.00 79.19 160 PHE A O 1
ATOM 1276 N N . SER A 1 161 ? 1.897 -3.436 -12.872 1.00 77.56 161 SER A N 1
ATOM 1277 C CA . SER A 1 161 ? 1.878 -3.727 -14.312 1.00 77.56 161 SER A CA 1
ATOM 1278 C C . SER A 1 161 ? 0.819 -2.925 -15.079 1.00 77.56 161 SER A C 1
ATOM 1280 O O . SER A 1 161 ? 0.944 -2.739 -16.289 1.00 77.56 161 SER A O 1
ATOM 1282 N N . LYS A 1 162 ? -0.201 -2.405 -14.384 1.00 83.31 162 LYS A N 1
ATOM 1283 C CA . LYS A 1 162 ? -1.238 -1.535 -14.957 1.00 83.31 162 LYS A CA 1
ATOM 1284 C C . LYS A 1 16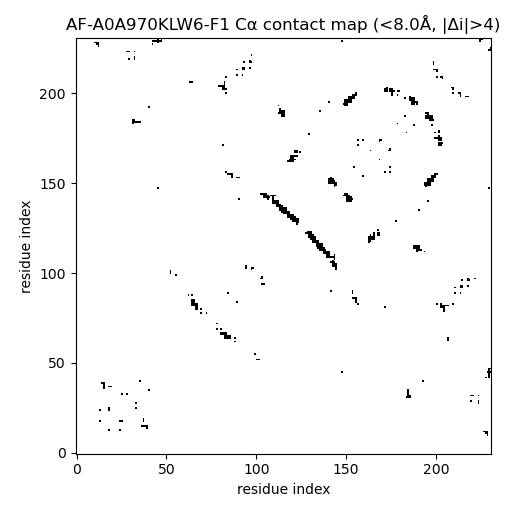2 ? -0.772 -0.076 -15.054 1.00 83.31 162 LYS A C 1
ATOM 1286 O O . LYS A 1 162 ? -1.355 0.692 -15.816 1.00 83.31 162 LYS A O 1
ATOM 1291 N N . TRP A 1 163 ? 0.258 0.315 -14.302 1.00 86.69 163 TRP A N 1
ATOM 1292 C CA . TRP A 1 163 ? 0.732 1.702 -14.198 1.00 86.69 163 TRP A CA 1
ATOM 1293 C C . TRP A 1 163 ? 1.881 2.035 -15.147 1.00 86.69 163 TRP A C 1
ATOM 1295 O O . TRP A 1 163 ? 2.142 3.210 -15.411 1.00 86.69 163 TRP A O 1
ATOM 1305 N N . THR A 1 164 ? 2.564 1.025 -15.685 1.00 86.06 164 THR A N 1
ATOM 1306 C CA . THR A 1 164 ? 3.729 1.218 -16.549 1.00 86.06 164 THR A CA 1
ATOM 1307 C C . THR A 1 164 ? 3.792 0.210 -17.688 1.00 86.06 164 THR A C 1
ATOM 1309 O O . THR A 1 164 ? 3.412 -0.949 -17.552 1.00 86.06 164 THR A O 1
ATOM 1312 N N . THR A 1 165 ? 4.342 0.657 -18.815 1.00 85.19 165 THR A N 1
ATOM 1313 C CA . THR A 1 165 ? 4.812 -0.209 -19.904 1.00 85.19 165 THR A CA 1
ATOM 1314 C C . THR A 1 165 ? 6.323 -0.075 -20.125 1.00 85.19 165 THR A C 1
ATOM 1316 O O . THR A 1 165 ? 6.831 -0.531 -21.147 1.00 85.19 165 THR A O 1
ATOM 1319 N N . ASP A 1 166 ? 7.039 0.611 -19.228 1.00 83.56 166 ASP A N 1
ATOM 1320 C CA . ASP A 1 166 ? 8.480 0.852 -19.326 1.00 83.56 166 ASP A CA 1
ATOM 1321 C C . ASP A 1 166 ? 9.258 -0.401 -18.903 1.00 83.56 166 ASP A C 1
ATOM 1323 O O . ASP A 1 166 ? 9.130 -0.896 -17.784 1.00 83.56 166 ASP A O 1
ATOM 1327 N N . GLU A 1 167 ? 10.109 -0.908 -19.794 1.00 83.50 167 GLU A N 1
ATOM 1328 C CA . GLU A 1 167 ? 10.929 -2.089 -19.527 1.00 83.50 167 GLU A CA 1
ATOM 1329 C C . GLU A 1 167 ? 11.943 -1.872 -18.394 1.00 83.50 167 GLU A C 1
ATOM 1331 O O . GLU A 1 167 ? 12.352 -2.844 -17.751 1.00 83.50 167 GLU A O 1
ATOM 1336 N N . ASN A 1 168 ? 12.323 -0.623 -18.103 1.00 83.75 168 ASN A N 1
ATOM 1337 C CA . ASN A 1 168 ? 13.198 -0.302 -16.972 1.00 83.75 168 ASN A CA 1
ATOM 1338 C C . ASN A 1 168 ? 12.514 -0.551 -15.619 1.00 83.75 168 ASN A C 1
ATOM 1340 O O . ASN A 1 168 ? 13.197 -0.735 -14.616 1.00 83.75 168 ASN A O 1
ATOM 1344 N N . MET A 1 169 ? 11.180 -0.625 -15.588 1.00 80.69 169 MET A N 1
ATOM 1345 C CA . MET A 1 169 ? 10.385 -0.909 -14.386 1.00 80.69 169 MET A CA 1
ATOM 1346 C C . MET A 1 169 ? 10.209 -2.415 -14.127 1.00 80.69 169 MET A C 1
ATOM 1348 O O . MET A 1 169 ? 9.417 -2.818 -13.278 1.00 80.69 169 MET A O 1
ATOM 1352 N N . ASN 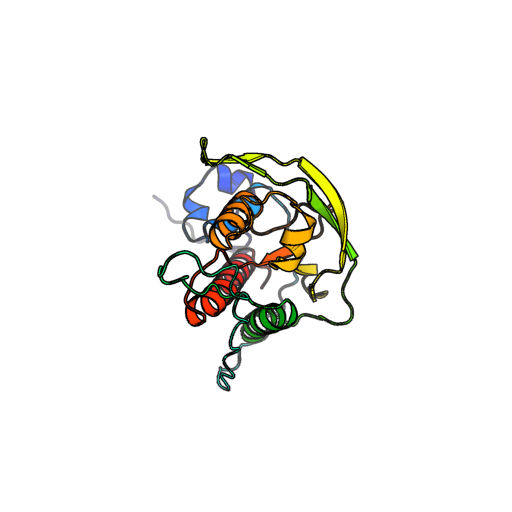A 1 170 ? 10.919 -3.278 -14.860 1.00 78.56 170 ASN A N 1
ATOM 1353 C CA . ASN A 1 170 ? 10.766 -4.729 -14.737 1.00 78.56 170 ASN A CA 1
ATOM 1354 C C . ASN A 1 170 ? 11.386 -5.337 -13.468 1.00 78.56 170 ASN A C 1
ATOM 1356 O O . ASN A 1 170 ? 11.046 -6.473 -13.150 1.00 78.56 170 ASN A O 1
ATOM 1360 N N . SER A 1 171 ? 12.287 -4.633 -12.777 1.00 79.56 171 SER A N 1
ATOM 1361 C CA . SER A 1 171 ? 12.901 -5.113 -11.530 1.00 79.56 171 SER A CA 1
ATOM 1362 C C . SER A 1 171 ? 12.001 -4.821 -10.333 1.00 79.56 171 SER A C 1
ATOM 1364 O O . SER A 1 171 ? 11.586 -3.671 -10.165 1.00 79.56 171 SER A O 1
ATOM 1366 N N . GLU A 1 172 ? 11.762 -5.813 -9.465 1.00 79.25 172 GLU A N 1
ATOM 1367 C CA . GLU A 1 172 ? 10.985 -5.594 -8.234 1.00 79.25 172 GLU A CA 1
ATOM 1368 C C . GLU A 1 172 ? 11.633 -4.523 -7.340 1.00 79.25 172 GLU A C 1
ATOM 1370 O O . GLU A 1 172 ? 10.925 -3.749 -6.705 1.00 79.25 172 GLU A O 1
ATOM 1375 N N . HIS A 1 173 ? 12.964 -4.383 -7.365 1.00 81.81 173 HIS A N 1
ATOM 1376 C CA . HIS A 1 173 ? 13.671 -3.324 -6.636 1.00 81.81 173 HIS A CA 1
ATOM 1377 C C . HIS A 1 173 ? 13.300 -1.913 -7.101 1.00 81.81 173 HIS A C 1
ATOM 1379 O O . HIS A 1 173 ? 13.072 -1.025 -6.280 1.00 81.81 173 HIS A O 1
ATOM 1385 N N . ILE A 1 174 ? 13.213 -1.694 -8.416 1.00 85.31 174 ILE A N 1
ATOM 1386 C CA . ILE A 1 174 ? 12.848 -0.382 -8.972 1.00 85.31 174 ILE A CA 1
ATOM 1387 C C . ILE A 1 174 ? 11.377 -0.075 -8.674 1.00 85.31 174 ILE A C 1
ATOM 1389 O O . ILE A 1 174 ? 11.049 1.062 -8.335 1.00 85.31 174 ILE A O 1
ATOM 1393 N N . LYS A 1 175 ? 10.501 -1.086 -8.740 1.00 86.38 175 LYS A N 1
ATOM 1394 C CA . LYS A 1 175 ? 9.092 -0.943 -8.347 1.00 86.38 175 LYS A CA 1
ATOM 1395 C C . LYS A 1 175 ? 8.958 -0.580 -6.874 1.00 86.38 175 LYS A C 1
ATOM 1397 O O . LYS A 1 175 ? 8.271 0.381 -6.558 1.00 86.38 175 LYS A O 1
ATOM 1402 N N . GLY A 1 176 ? 9.659 -1.290 -5.994 1.00 85.56 176 GLY A N 1
ATOM 1403 C CA . GLY A 1 176 ? 9.670 -1.008 -4.562 1.00 85.56 176 GLY A CA 1
ATOM 1404 C C . GLY A 1 176 ? 10.126 0.414 -4.252 1.00 85.56 176 GLY A C 1
ATOM 1405 O O . GLY A 1 176 ? 9.443 1.132 -3.528 1.00 85.56 176 GLY A O 1
ATOM 1406 N N . LYS A 1 177 ? 11.203 0.873 -4.905 1.00 88.62 177 LYS A N 1
ATOM 1407 C CA . LYS A 1 177 ? 11.665 2.264 -4.800 1.00 88.62 177 LYS A CA 1
ATOM 1408 C C . LYS A 1 177 ? 10.593 3.268 -5.236 1.00 88.62 177 LYS A C 1
ATOM 1410 O O . LYS A 1 177 ? 10.406 4.287 -4.580 1.00 88.62 177 LYS A O 1
ATOM 1415 N N . PHE A 1 178 ? 9.883 2.994 -6.332 1.00 89.94 178 PHE A N 1
ATOM 1416 C CA . PHE A 1 178 ? 8.775 3.850 -6.753 1.00 89.94 178 PHE A CA 1
ATOM 1417 C C . PHE A 1 178 ? 7.664 3.895 -5.703 1.00 89.94 178 PHE A C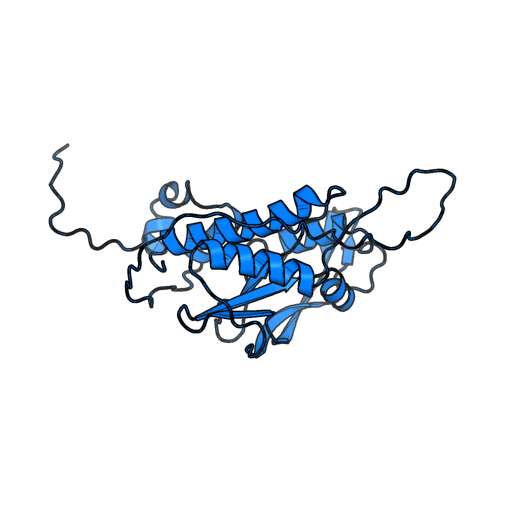 1
ATOM 1419 O O . PHE A 1 178 ? 7.149 4.972 -5.429 1.00 89.94 178 PHE A O 1
ATOM 1426 N N . LEU A 1 179 ? 7.293 2.754 -5.116 1.00 88.62 179 LEU A N 1
ATOM 1427 C CA . LEU A 1 179 ? 6.250 2.697 -4.090 1.00 88.62 179 LEU A CA 1
ATOM 1428 C C . LEU A 1 179 ? 6.658 3.462 -2.830 1.00 88.62 179 LEU A C 1
ATOM 1430 O O . LEU A 1 179 ? 5.830 4.186 -2.290 1.00 88.62 179 LEU A O 1
ATOM 1434 N N . ASP A 1 180 ? 7.928 3.396 -2.429 1.00 86.50 180 ASP A N 1
ATOM 1435 C CA . ASP A 1 180 ? 8.464 4.218 -1.338 1.00 86.50 180 ASP A CA 1
ATOM 1436 C C . ASP A 1 180 ? 8.342 5.722 -1.612 1.00 86.50 180 ASP A C 1
ATOM 1438 O O . ASP A 1 180 ? 8.040 6.490 -0.699 1.00 86.50 180 ASP A O 1
ATOM 1442 N N . GLU A 1 181 ? 8.552 6.155 -2.859 1.00 87.12 181 GLU A N 1
ATOM 1443 C CA . GLU A 1 181 ? 8.419 7.564 -3.246 1.00 87.12 181 GLU A CA 1
ATOM 1444 C C . GLU A 1 181 ? 6.952 7.991 -3.427 1.00 87.12 181 GLU A C 1
ATOM 1446 O O . GLU A 1 181 ? 6.565 9.084 -3.019 1.00 87.12 181 GLU A O 1
ATOM 1451 N N . PHE A 1 182 ? 6.122 7.150 -4.045 1.00 85.75 182 PHE A N 1
ATOM 1452 C CA . PHE A 1 182 ? 4.729 7.467 -4.367 1.00 85.75 182 PHE A CA 1
ATOM 1453 C C . PHE A 1 182 ? 3.805 7.354 -3.148 1.00 85.75 182 PHE A C 1
ATOM 1455 O O . PHE A 1 182 ? 2.888 8.156 -2.982 1.00 85.75 182 PHE A O 1
ATOM 1462 N N . LEU A 1 183 ? 4.061 6.377 -2.278 1.00 85.50 183 LEU A N 1
ATOM 1463 C CA . LEU A 1 183 ? 3.302 6.089 -1.060 1.00 85.50 183 LEU A CA 1
ATOM 1464 C C . LEU A 1 183 ? 4.144 6.389 0.185 1.00 85.50 183 LEU A C 1
ATOM 1466 O O . LEU A 1 183 ? 4.053 5.661 1.179 1.00 85.50 183 LEU A O 1
ATOM 1470 N N . GLU A 1 184 ? 4.933 7.471 0.148 1.00 77.31 184 GLU A N 1
ATOM 1471 C CA . GLU A 1 184 ? 5.777 7.926 1.267 1.00 77.31 184 GLU A CA 1
ATOM 1472 C C . GLU A 1 184 ? 4.969 8.032 2.574 1.00 77.31 184 GLU A C 1
ATOM 1474 O O . GLU A 1 184 ? 5.440 7.648 3.645 1.00 77.31 184 GLU A O 1
ATOM 1479 N N . ASP A 1 185 ? 3.712 8.474 2.464 1.00 70.62 185 ASP A N 1
ATOM 1480 C CA . ASP A 1 185 ? 2.784 8.653 3.585 1.00 70.62 185 ASP A CA 1
ATOM 1481 C C . ASP A 1 185 ? 1.987 7.383 3.934 1.00 70.62 185 ASP A C 1
ATOM 1483 O O . ASP A 1 185 ? 1.166 7.390 4.854 1.00 70.62 185 ASP A O 1
ATOM 1487 N N . GLY A 1 186 ? 2.184 6.310 3.161 1.00 80.06 186 GLY A N 1
ATOM 1488 C CA . GLY A 1 186 ? 1.512 5.016 3.274 1.00 80.06 186 GLY A CA 1
ATOM 1489 C C . GLY A 1 186 ? -0.006 5.054 3.083 1.00 80.06 186 GLY A C 1
ATOM 1490 O O . GLY A 1 186 ? -0.701 4.134 3.512 1.00 80.06 186 GLY A O 1
ATOM 1491 N N . ILE A 1 187 ? -0.541 6.109 2.469 1.00 82.75 187 ILE A N 1
ATOM 1492 C CA . ILE A 1 187 ? -1.971 6.269 2.188 1.00 82.75 187 ILE A CA 1
ATOM 1493 C C . ILE A 1 187 ? -2.219 6.707 0.753 1.00 82.75 187 ILE A C 1
ATOM 1495 O O . ILE A 1 187 ? -1.404 7.402 0.153 1.00 82.75 187 ILE A O 1
ATOM 1499 N N . PHE A 1 188 ? -3.396 6.365 0.241 1.00 80.81 188 PHE A N 1
ATOM 1500 C CA . PHE A 1 188 ? -3.890 6.910 -1.017 1.00 80.81 188 PHE A CA 1
ATOM 1501 C C . PHE A 1 188 ? -4.552 8.274 -0.821 1.00 80.81 188 PHE A C 1
ATOM 1503 O O . PHE A 1 188 ? -5.336 8.482 0.110 1.00 80.81 188 PHE A O 1
ATOM 1510 N N . GLU A 1 189 ? -4.304 9.191 -1.758 1.00 78.25 189 GLU A N 1
ATOM 1511 C CA . GLU A 1 189 ? -5.056 10.439 -1.858 1.00 78.25 189 GLU A CA 1
ATOM 1512 C C . GLU A 1 189 ? -6.412 10.173 -2.528 1.00 78.25 189 GLU A C 1
ATOM 1514 O O . GLU A 1 189 ? -6.529 10.051 -3.751 1.00 78.25 189 GLU A O 1
ATOM 1519 N N . THR A 1 190 ? -7.453 10.053 -1.707 1.00 79.56 190 THR A N 1
ATOM 1520 C CA . THR A 1 190 ? -8.820 9.771 -2.153 1.00 79.56 190 THR A CA 1
ATOM 1521 C C . THR A 1 190 ? -9.620 11.047 -2.405 1.00 79.56 190 THR A C 1
ATOM 1523 O O . THR A 1 190 ? -9.436 12.081 -1.757 1.00 79.56 190 THR A O 1
ATOM 1526 N N . LYS A 1 191 ? -10.568 10.991 -3.347 1.00 75.56 191 LYS A N 1
ATOM 1527 C CA . LYS A 1 191 ? -11.380 12.159 -3.726 1.00 75.56 191 LYS A CA 1
ATOM 1528 C C . LYS A 1 191 ? -12.340 12.629 -2.640 1.00 75.56 191 LYS A C 1
ATOM 1530 O O . LYS A 1 191 ? -12.618 13.829 -2.595 1.00 75.56 191 LYS A O 1
ATOM 1535 N N . ASN A 1 192 ? -12.848 11.734 -1.790 1.00 72.38 192 ASN A N 1
ATOM 1536 C CA . ASN A 1 192 ? -13.800 12.103 -0.740 1.00 72.38 192 ASN A CA 1
ATOM 1537 C C . ASN A 1 192 ? -13.173 12.077 0.663 1.00 72.38 192 ASN A C 1
ATOM 1539 O O . ASN A 1 192 ? -13.890 12.239 1.651 1.00 72.38 192 ASN A O 1
ATOM 1543 N N . GLY A 1 193 ? -11.846 11.940 0.757 1.00 71.50 193 GLY A N 1
ATOM 1544 C CA . GLY A 1 193 ? -11.117 11.934 2.023 1.00 71.50 193 GLY A CA 1
ATOM 1545 C C . GLY A 1 193 ? -11.276 10.639 2.821 1.00 71.50 193 GLY A C 1
ATOM 1546 O O . GLY A 1 193 ? -11.060 10.649 4.034 1.00 71.50 193 GLY A O 1
ATOM 1547 N N . GLU A 1 194 ? -11.670 9.541 2.173 1.00 81.12 194 GLU A N 1
ATOM 1548 C CA . GLU A 1 194 ? -11.600 8.199 2.743 1.00 81.12 194 GLU A CA 1
ATOM 1549 C C . GLU A 1 194 ? -10.152 7.855 3.118 1.00 81.12 194 GLU A C 1
ATOM 1551 O O . GLU A 1 194 ? -9.230 8.065 2.328 1.00 81.12 194 GLU A O 1
ATOM 1556 N N . LEU A 1 195 ? -9.944 7.301 4.315 1.00 79.00 195 LEU A N 1
ATOM 1557 C CA . LEU A 1 195 ? -8.627 6.830 4.729 1.00 79.00 195 LEU A CA 1
ATOM 1558 C C . LEU A 1 195 ? -8.388 5.429 4.160 1.00 79.00 195 LEU A C 1
ATOM 1560 O O . LEU A 1 195 ? -8.926 4.449 4.684 1.00 79.00 195 LEU A O 1
ATOM 1564 N N . VAL A 1 196 ? -7.580 5.358 3.101 1.00 85.81 196 VAL A N 1
ATOM 1565 C CA . VAL A 1 196 ? -7.155 4.103 2.473 1.00 85.81 196 VAL A CA 1
ATOM 1566 C C . VAL A 1 196 ? -5.659 3.926 2.696 1.00 85.81 196 VAL A C 1
ATOM 1568 O O . VAL A 1 196 ? -4.850 4.683 2.161 1.00 85.81 196 VAL A O 1
ATOM 1571 N N . MET A 1 197 ? -5.307 2.955 3.530 1.00 90.38 197 MET A N 1
ATOM 1572 C CA . MET A 1 197 ? -3.929 2.557 3.807 1.00 90.38 197 MET A CA 1
ATOM 1573 C C . MET A 1 197 ? -3.371 1.788 2.621 1.00 90.38 197 MET A C 1
ATOM 1575 O O . MET A 1 197 ? -4.059 0.933 2.078 1.00 90.38 197 MET A O 1
ATOM 1579 N N . ALA A 1 198 ? -2.126 2.059 2.264 1.00 91.12 198 ALA A N 1
ATOM 1580 C CA . ALA A 1 198 ? -1.414 1.318 1.244 1.00 91.12 198 ALA A CA 1
ATOM 1581 C C . ALA A 1 198 ? -0.348 0.438 1.904 1.00 91.12 198 ALA A C 1
ATOM 1583 O O . ALA A 1 198 ? 0.520 0.938 2.625 1.00 91.12 198 ALA A O 1
ATOM 1584 N N . PHE A 1 199 ? -0.384 -0.859 1.639 1.00 93.19 199 PHE A N 1
ATOM 1585 C CA . PHE A 1 199 ? 0.663 -1.804 2.016 1.00 93.19 199 PHE A CA 1
ATOM 1586 C C . PHE A 1 199 ? 1.353 -2.306 0.757 1.00 93.19 199 PHE A C 1
ATOM 1588 O O . PHE A 1 199 ? 0.715 -2.463 -0.275 1.00 93.19 199 PHE A O 1
ATOM 1595 N N . TYR A 1 200 ? 2.660 -2.521 0.810 1.00 91.25 200 TYR A N 1
ATOM 1596 C CA . TYR A 1 200 ? 3.417 -3.022 -0.336 1.00 91.25 200 TYR A CA 1
ATOM 1597 C C . TYR A 1 200 ? 4.745 -3.611 0.119 1.00 91.25 200 TYR A C 1
ATOM 1599 O O . TYR A 1 200 ? 5.158 -3.401 1.257 1.00 91.25 200 TYR A O 1
ATOM 1607 N N . ASN A 1 201 ? 5.447 -4.299 -0.777 1.00 88.06 201 ASN A N 1
ATOM 1608 C CA . ASN A 1 201 ? 6.818 -4.731 -0.530 1.00 88.06 201 ASN A CA 1
ATOM 1609 C C . ASN A 1 201 ? 7.822 -3.895 -1.331 1.00 88.06 201 ASN A C 1
ATOM 1611 O O . ASN A 1 201 ? 7.698 -3.780 -2.549 1.00 88.06 201 ASN A O 1
ATOM 1615 N N . SER A 1 202 ? 8.851 -3.349 -0.674 1.00 77.94 202 SER A N 1
ATOM 1616 C CA . SER A 1 202 ? 9.905 -2.528 -1.310 1.00 77.94 202 SER A CA 1
ATOM 1617 C C . SER A 1 202 ? 10.975 -3.355 -2.062 1.00 77.94 202 SER A C 1
ATOM 1619 O O . SER A 1 202 ? 11.962 -2.819 -2.573 1.00 77.94 202 SER A O 1
ATOM 1621 N N . SER A 1 203 ? 10.720 -4.662 -2.219 1.00 71.44 203 SER A N 1
ATOM 1622 C CA . SER A 1 203 ? 11.553 -5.724 -2.812 1.00 71.44 203 SER A CA 1
ATOM 1623 C C . SER A 1 203 ? 12.659 -6.235 -1.906 1.00 71.44 203 SER A C 1
ATOM 1625 O O . SER A 1 203 ? 13.478 -5.420 -1.514 1.00 71.44 203 SER A O 1
ATOM 1627 N N . HIS A 1 204 ? 12.793 -7.563 -1.748 1.00 66.88 204 HIS A N 1
ATOM 1628 C CA . HIS A 1 204 ? 14.010 -8.282 -1.324 1.00 66.88 204 HIS A CA 1
ATOM 1629 C C . HIS A 1 204 ? 13.994 -9.752 -1.807 1.00 66.88 204 HIS A C 1
ATOM 1631 O O . HIS A 1 204 ? 12.967 -10.292 -2.208 1.00 66.88 204 HIS A O 1
ATOM 1637 N N . HIS A 1 205 ? 15.153 -10.417 -1.744 1.00 66.38 205 HIS A N 1
ATOM 1638 C CA . HIS A 1 205 ? 15.349 -11.819 -2.152 1.00 66.38 205 HIS A CA 1
ATOM 1639 C C . HIS A 1 205 ? 15.022 -12.853 -1.056 1.00 66.38 205 HIS A C 1
ATOM 1641 O O . HIS A 1 205 ? 15.178 -14.052 -1.289 1.00 66.38 205 HIS A O 1
ATOM 1647 N N . ASP A 1 206 ? 14.633 -12.403 0.144 1.00 73.00 206 ASP A N 1
ATOM 1648 C CA . ASP A 1 206 ? 14.325 -13.266 1.288 1.00 73.00 206 ASP A CA 1
ATOM 1649 C C . ASP A 1 206 ? 12.821 -13.227 1.611 1.00 73.00 206 ASP A C 1
ATOM 1651 O O . ASP A 1 206 ? 12.329 -12.212 2.115 1.00 73.00 206 ASP A O 1
ATOM 1655 N N . PRO A 1 207 ? 12.096 -14.334 1.377 1.00 71.25 207 PRO A N 1
ATOM 1656 C CA . PRO A 1 207 ? 10.705 -14.508 1.777 1.00 71.25 207 PRO A CA 1
ATOM 1657 C C . PRO A 1 207 ? 10.371 -14.085 3.209 1.00 71.25 207 PRO A C 1
ATOM 1659 O O . PRO A 1 207 ? 9.330 -13.477 3.445 1.00 71.25 207 PRO A O 1
ATOM 1662 N N . ALA A 1 208 ? 11.246 -14.390 4.174 1.00 76.12 208 ALA A N 1
ATOM 1663 C CA . ALA A 1 208 ? 10.990 -14.071 5.577 1.00 76.12 208 ALA A CA 1
ATOM 1664 C C . ALA A 1 208 ? 10.996 -12.561 5.832 1.00 76.12 208 ALA A C 1
ATOM 1666 O O . ALA A 1 208 ? 10.342 -12.088 6.758 1.00 76.12 208 ALA A O 1
ATOM 1667 N N . TRP A 1 209 ? 11.731 -11.811 5.012 1.00 82.81 209 TRP A N 1
ATOM 1668 C CA . TRP A 1 209 ? 11.772 -10.364 5.113 1.00 82.81 209 TRP A CA 1
ATOM 1669 C C . TRP A 1 209 ? 10.543 -9.711 4.487 1.00 82.81 209 TRP A C 1
ATOM 1671 O O . TRP A 1 209 ? 10.035 -8.758 5.058 1.00 82.81 209 TRP A O 1
ATOM 1681 N N . LEU A 1 210 ? 10.028 -10.243 3.372 1.00 84.06 210 LEU A N 1
ATOM 1682 C CA . LEU A 1 210 ? 8.806 -9.725 2.742 1.00 84.06 210 LEU A CA 1
ATOM 1683 C C . LEU A 1 210 ? 7.604 -9.802 3.691 1.00 84.06 210 LE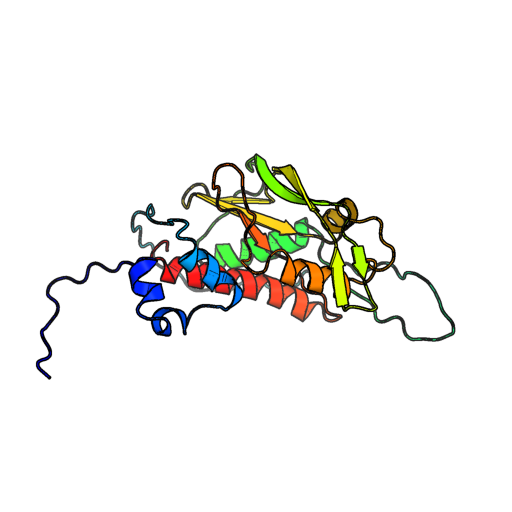U A C 1
ATOM 1685 O O . LEU A 1 210 ? 6.841 -8.844 3.809 1.00 84.06 210 LEU A O 1
ATOM 1689 N N . GLU A 1 211 ? 7.447 -10.934 4.384 1.00 87.56 211 GLU A N 1
ATOM 1690 C CA . GLU A 1 211 ? 6.380 -11.099 5.377 1.00 87.56 211 GLU A CA 1
ATOM 1691 C C . GLU A 1 211 ? 6.558 -10.102 6.530 1.00 87.56 211 GLU A C 1
ATOM 1693 O O . GLU A 1 211 ? 5.627 -9.387 6.901 1.00 87.56 211 GLU A O 1
ATOM 1698 N N . GLU A 1 212 ? 7.772 -10.024 7.079 1.00 89.19 212 GLU A N 1
ATOM 1699 C CA . GLU A 1 212 ? 8.069 -9.148 8.209 1.00 89.19 212 GLU A CA 1
ATOM 1700 C C . GLU A 1 212 ? 7.941 -7.664 7.851 1.00 89.19 212 GLU A C 1
ATOM 1702 O O . GLU A 1 212 ? 7.513 -6.876 8.690 1.00 89.19 212 GLU A O 1
ATOM 1707 N N . GLU A 1 213 ? 8.251 -7.273 6.615 1.00 89.38 213 GLU A N 1
ATOM 1708 C CA . GLU A 1 213 ? 8.046 -5.918 6.109 1.00 89.38 213 GLU A CA 1
ATOM 1709 C C . GLU A 1 213 ? 6.561 -5.537 6.145 1.00 89.38 213 GLU A C 1
ATOM 1711 O O . GLU A 1 213 ? 6.218 -4.497 6.710 1.00 89.38 213 GLU A O 1
ATOM 1716 N N . LEU A 1 214 ? 5.668 -6.388 5.624 1.00 90.94 214 LEU A N 1
ATOM 1717 C CA . LEU A 1 214 ? 4.224 -6.130 5.669 1.00 90.94 214 LEU A CA 1
ATOM 1718 C C . LEU A 1 214 ? 3.717 -6.048 7.107 1.00 90.94 214 LEU A C 1
ATOM 1720 O O . LEU A 1 214 ? 3.037 -5.085 7.473 1.00 90.94 214 LEU A O 1
ATOM 1724 N N . ARG A 1 215 ? 4.104 -7.007 7.955 1.00 91.75 215 ARG A N 1
ATOM 1725 C CA . ARG A 1 215 ? 3.726 -6.990 9.376 1.00 91.75 215 ARG A CA 1
ATOM 1726 C C . ARG A 1 215 ? 4.244 -5.738 10.076 1.00 91.75 215 ARG A C 1
ATOM 1728 O O . ARG A 1 215 ? 3.526 -5.125 10.863 1.00 91.75 215 ARG A O 1
ATOM 1735 N N . GLN A 1 216 ? 5.467 -5.313 9.773 1.00 89.56 216 GLN A N 1
ATOM 1736 C CA . GLN A 1 216 ? 6.049 -4.101 10.334 1.00 89.56 216 GLN A CA 1
ATOM 1737 C C . GLN A 1 216 ? 5.270 -2.854 9.909 1.00 89.56 216 GLN A C 1
ATOM 1739 O O . GLN A 1 216 ? 4.954 -2.031 10.767 1.00 89.56 216 GLN A O 1
ATOM 1744 N N . GLN A 1 217 ? 4.885 -2.735 8.636 1.00 91.31 217 GLN A N 1
ATOM 1745 C CA . GLN A 1 217 ? 4.043 -1.631 8.166 1.00 91.31 217 GLN A CA 1
ATOM 1746 C C . GLN A 1 217 ? 2.696 -1.585 8.903 1.00 91.31 217 GLN A C 1
ATOM 1748 O O . GLN A 1 217 ? 2.264 -0.508 9.325 1.00 91.31 217 GLN A O 1
ATOM 1753 N N . VAL A 1 218 ? 2.056 -2.742 9.116 1.00 91.94 218 VAL A N 1
ATOM 1754 C CA . VAL A 1 218 ? 0.804 -2.844 9.885 1.00 91.94 218 VAL A CA 1
ATOM 1755 C C . VAL A 1 218 ? 1.016 -2.424 11.340 1.00 91.94 218 VAL A C 1
ATOM 1757 O O . VAL A 1 218 ? 0.256 -1.606 11.859 1.00 91.94 218 VAL A O 1
ATOM 1760 N N . ARG A 1 219 ? 2.073 -2.905 12.005 1.00 88.38 219 ARG A N 1
ATOM 1761 C CA . ARG A 1 219 ? 2.382 -2.522 13.394 1.00 88.38 219 ARG A CA 1
ATOM 1762 C C . ARG A 1 219 ? 2.655 -1.035 13.547 1.00 88.38 219 ARG A C 1
ATOM 1764 O O . ARG A 1 219 ? 2.189 -0.432 14.510 1.00 88.38 219 ARG A O 1
ATOM 1771 N N . GLU A 1 220 ? 3.376 -0.434 12.610 1.00 85.81 220 GLU A N 1
ATOM 1772 C CA . GLU A 1 220 ? 3.626 1.008 12.601 1.00 85.81 220 GLU A CA 1
ATOM 1773 C C . GLU A 1 220 ? 2.330 1.805 12.464 1.00 85.81 220 GLU A C 1
ATOM 1775 O O . GLU A 1 220 ? 2.149 2.822 13.137 1.00 85.81 220 GLU A O 1
ATOM 1780 N N . PHE A 1 221 ? 1.402 1.320 11.642 1.00 84.19 221 PHE A N 1
ATOM 1781 C CA . PHE A 1 221 ? 0.093 1.937 11.503 1.00 84.19 221 PHE A CA 1
ATOM 1782 C C . PHE A 1 221 ? -0.762 1.771 12.768 1.00 84.19 221 PHE A C 1
ATOM 1784 O O . PHE A 1 221 ? -1.351 2.737 13.250 1.00 84.19 221 PHE A O 1
ATOM 1791 N N . ILE A 1 222 ? -0.803 0.578 13.366 1.00 83.56 222 ILE A N 1
ATOM 1792 C CA . ILE A 1 222 ? -1.512 0.333 14.633 1.00 83.56 222 ILE A CA 1
ATOM 1793 C C . ILE A 1 222 ? -0.932 1.204 15.749 1.00 83.56 222 ILE A C 1
ATOM 1795 O O . ILE A 1 222 ? -1.682 1.799 16.526 1.00 83.56 222 ILE A O 1
ATOM 1799 N N . GLN A 1 223 ? 0.395 1.332 15.808 1.00 80.06 223 GLN A N 1
ATOM 1800 C CA . GLN A 1 223 ? 1.056 2.250 16.725 1.00 80.06 223 GLN A CA 1
ATOM 1801 C C . GLN A 1 223 ? 0.573 3.683 16.484 1.00 80.06 223 GLN A C 1
ATOM 1803 O O . GLN A 1 223 ? 0.168 4.341 17.440 1.00 80.06 223 GLN A O 1
ATOM 1808 N N . MET A 1 224 ? 0.528 4.138 15.228 1.00 74.44 224 MET A N 1
ATOM 1809 C CA . MET A 1 224 ? -0.010 5.453 14.878 1.00 74.44 224 MET A CA 1
A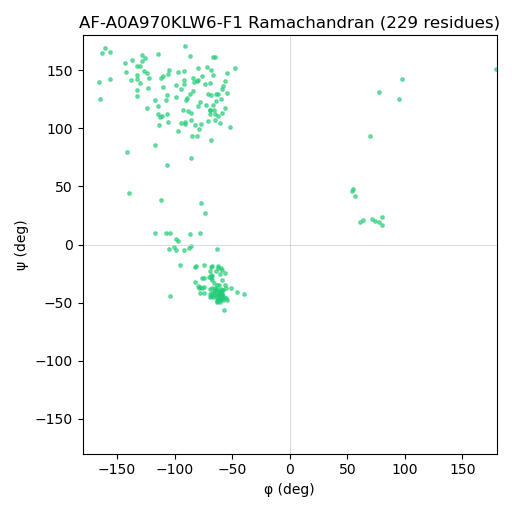TOM 1810 C C . MET A 1 224 ? -1.481 5.607 15.312 1.00 74.44 224 MET A C 1
ATOM 1812 O O . MET A 1 224 ? -1.860 6.671 15.798 1.00 74.44 224 MET A O 1
ATOM 1816 N N . LEU A 1 225 ? -2.322 4.576 15.189 1.00 73.00 225 LEU A N 1
ATOM 1817 C CA . LEU A 1 225 ? -3.718 4.618 15.642 1.00 73.00 225 LEU A CA 1
ATOM 1818 C C . LEU A 1 225 ? -3.849 4.731 17.168 1.00 73.00 225 LEU A C 1
ATOM 1820 O O . LEU A 1 225 ? -4.647 5.538 17.654 1.00 73.00 225 LEU A O 1
ATOM 1824 N N . HIS A 1 226 ? -3.073 3.949 17.922 1.00 71.75 226 HIS A N 1
ATOM 1825 C CA . HIS A 1 226 ? -3.008 4.051 19.384 1.00 71.75 226 HIS A CA 1
ATOM 1826 C C . HIS A 1 226 ? -2.533 5.422 19.827 1.00 71.75 226 HIS A C 1
ATOM 1828 O O . HIS A 1 226 ? -3.088 6.027 20.744 1.00 71.75 226 HIS A O 1
ATOM 1834 N N . GLU A 1 227 ? -1.510 5.921 19.142 1.00 66.12 227 GLU A N 1
ATOM 1835 C CA . GLU A 1 227 ? -1.009 7.264 19.313 1.00 66.12 227 GLU A CA 1
ATOM 1836 C C . GLU A 1 227 ? -2.167 8.242 19.070 1.00 66.12 227 GLU A C 1
ATOM 1838 O O . GLU A 1 227 ? -2.597 8.897 20.005 1.00 66.12 227 GLU A O 1
ATOM 1843 N N . GLN A 1 228 ? -2.853 8.227 17.932 1.00 62.50 228 GLN A N 1
ATOM 1844 C CA . GLN A 1 228 ? -3.993 9.123 17.678 1.00 62.50 228 GLN A CA 1
ATOM 1845 C C . GLN A 1 228 ? -5.220 8.949 18.603 1.00 62.50 228 GLN A C 1
ATOM 1847 O O . GLN A 1 228 ? -6.156 9.748 18.518 1.00 62.50 228 GLN A O 1
ATOM 1852 N N . GLY A 1 229 ? -5.225 7.968 19.512 1.00 61.94 229 GLY A N 1
ATOM 1853 C CA . GLY A 1 229 ? -6.335 7.691 20.427 1.00 61.94 229 GLY A CA 1
ATOM 1854 C C . GLY A 1 229 ? -7.549 7.087 19.725 1.00 61.94 229 GLY A C 1
ATOM 1855 O O . GLY A 1 229 ? -8.670 7.201 20.222 1.00 61.94 229 GLY A O 1
ATOM 1856 N N . VAL A 1 230 ? -7.323 6.486 18.555 1.00 63.53 230 VAL A N 1
ATOM 1857 C CA . VAL A 1 230 ? -8.330 5.749 17.787 1.00 63.53 230 VAL A CA 1
ATOM 1858 C C . VAL A 1 230 ? -8.588 4.379 18.403 1.00 63.53 230 VAL A C 1
ATOM 1860 O O . VAL A 1 230 ? -9.733 3.930 18.449 1.00 63.53 230 VAL A O 1
ATOM 1863 N N . LEU A 1 231 ? -7.529 3.741 18.902 1.00 58.97 231 LEU A N 1
ATOM 1864 C CA . LEU A 1 231 ? -7.547 2.452 19.596 1.00 58.97 231 LEU A CA 1
ATOM 1865 C C . LEU A 1 231 ? -7.179 2.641 21.068 1.00 58.97 231 LEU A C 1
ATOM 1867 O O . LEU A 1 231 ? -7.989 2.235 21.931 1.00 58.97 231 LEU A O 1
#

Mean predicted aligned error: 12.56 Å

pLDDT: mean 71.28, std 20.12, range [27.45, 94.69]

Foldseek 3Di:
DDDDDDDDDPDADQALVRCVVPVVSCVPADQLASVVRNVRLDLPDADDDDDDDDDDDDDDPQDDFDWDPDPDDPDPDDPLIWGWHDQVRLLVLLQVLCVNVVQHWDQPPFDKFWFFDWAAWDADPVVRDIDTGTDTDIDTFRTARPNSQATEHECGPVNVVRRHPYPVCVDLQSVLVVCCVVSSNQFTHTPVSRTYGYAYANIDSDSVVRSVRRSVSSVSVVVVCVSRVND

Secondary structure (DSSP, 8-state):
------S-----PPPHHHHHH-GGGGTTS-GGGHHHHHHT------------------------PEEPP-----TT------EE--HHHHHHHHHHHHHTTT---BSSSPPEEEEEEEEEEEEETTTTEEEEEEEEEEEE-SEEETTTTEEEEE--HHHHHHH---GGGGSHHHHHHHHHHHTTTSEE-BTT--EEEEE-----S-HHHHHHHHHHHHHHHHHHHHHTT--

Solvent-accessible surface area (backbone atoms only — not comparable to full-atom values): 14134 Å² total; per-residue (Å²): 137,87,86,75,85,79,80,80,79,78,92,71,65,72,50,48,72,50,38,75,74,36,64,76,79,54,70,86,53,56,78,48,55,50,53,50,57,62,73,53,73,75,70,85,80,50,81,90,73,89,73,85,89,77,85,90,83,90,78,91,74,77,81,78,54,47,68,55,77,84,89,72,91,65,91,87,62,86,75,78,63,46,52,44,55,53,66,68,60,46,48,51,52,49,47,51,55,37,40,78,73,76,44,70,63,38,66,81,81,45,54,77,47,43,25,59,39,67,38,65,41,36,64,42,80,89,75,75,41,78,47,66,50,70,45,82,43,74,48,70,40,56,24,30,25,81,91,78,62,40,32,33,33,73,59,34,74,68,60,50,58,76,23,34,87,43,77,74,54,70,43,58,53,55,44,12,52,47,46,53,66,76,35,45,54,35,46,52,60,33,81,85,70,56,53,33,37,49,44,62,65,58,53,58,73,46,66,74,53,55,56,48,50,43,45,48,54,51,50,48,48,52,49,50,34,46,63,61,56,55,103

Nearest PDB structures (foldseek):
  3ugj-assembly1_A  TM=2.678E-01  e=2.605E+00  Salmonella enterica subsp. enterica serovar Typhimurium
  6jt7-assembly1_A  TM=2.676E-01  e=3.304E+00  Salmonella enterica subsp. enterica serovar Typhimurium
  6lyo-assembly1_A  TM=2.644E-01  e=3.721E+00  Salmonella enterica subsp. enterica serovar Typhimurium str. LT2
  5lm7-assembly1_J  TM=3.188E-01  e=9.077E+00  Escherichia coli S88
  8g5p-assembly1_C  TM=2.425E-01  e=7.156E+00  Homo sapiens

Sequence (231 aa):
MKVNKVRKYQPGYPKKKDTLNNPNLLKSMPGRWKNLLVSGSVLSSVILTSCGVSSPQDLLNKLIPTPTPPRGFFGGMIVIQEYYFTDEEAVDIIVEEFANCGIAFDTVNTDKVVAELPVDVKFDMRNDKFDYYTLPSGFYVDGVNKRYNISFEYVSSEDFSKWTTDENMNSEHIKGKFLDEFLEDGIFETKNGELVMAFYNSSHHDPAWLEEELRQQVREFIQMLHEQGVL

Radius of gyration: 20.07 Å; Cα contacts (8 Å, |Δi|>4): 314; chains: 1; bounding box: 44×48×60 Å